Protein AF-A0A9E5FG62-F1 (afdb_monomer_lite)

Radius of gyration: 30.49 Å; chains: 1; bounding box: 61×49×126 Å

Foldseek 3Di:
DDDDDDDDDPDDPVVVVVVVVVVVVVVVVVVVVVVVVVVVVVVVVVVVVVVVVQDCDQVRTVVVVVCLVLCCQAPNDDQDPLSLQFQCHLAHLLCQALNFDWDDDQFQTDGDDSPDGFDAPAADPVCLLFLGQHWADQEPWTWGDHAQADDTDTPPDPTGHGRRTRHHHNDDDCDSSHQQAFDADPVRAGLGARSADQQSAAAPVGHGGRFQQRHPQLQAPRRNPCSSVRNGQADGCNRPPVPPDRADRQENACPDPPYPDRRWYWGGGSADWDAHPVRDTDDDTDIDHHYDCVVVDDPVVPDDPD

Structure (mmCIF, N/CA/C/O backbone):
data_AF-A0A9E5FG62-F1
#
_entry.id   AF-A0A9E5FG62-F1
#
loop_
_atom_site.group_PDB
_atom_site.id
_atom_site.type_symbol
_atom_site.label_atom_id
_atom_site.label_alt_id
_atom_site.label_comp_id
_atom_site.label_asym_id
_atom_site.label_entity_id
_atom_site.label_seq_id
_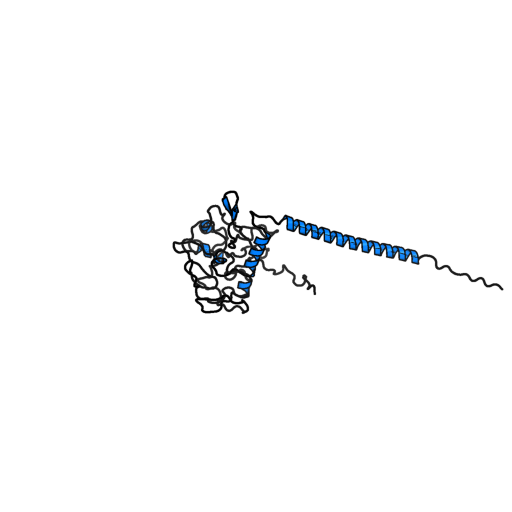atom_site.pdbx_PDB_ins_code
_atom_site.Cartn_x
_atom_site.Cartn_y
_atom_site.Cartn_z
_atom_site.occupancy
_atom_site.B_iso_or_equiv
_atom_site.auth_seq_id
_atom_site.auth_comp_id
_atom_site.auth_asym_id
_atom_site.auth_atom_id
_atom_site.pdbx_PDB_model_num
ATOM 1 N N . MET A 1 1 ? -39.396 -28.995 99.986 1.00 40.91 1 MET A N 1
ATOM 2 C CA . MET A 1 1 ? -38.265 -28.225 99.424 1.00 40.91 1 MET A CA 1
ATOM 3 C C . MET A 1 1 ? -38.380 -28.285 97.901 1.00 40.91 1 MET A C 1
ATOM 5 O O . MET A 1 1 ? -38.160 -29.346 97.336 1.00 40.91 1 MET A O 1
ATOM 9 N N . ARG A 1 2 ? -38.881 -27.227 97.243 1.00 44.25 2 ARG A N 1
ATOM 10 C CA . ARG A 1 2 ? -39.179 -27.216 95.795 1.00 44.25 2 ARG A CA 1
ATOM 11 C C . ARG A 1 2 ? -38.211 -26.242 95.126 1.00 44.25 2 ARG A C 1
ATOM 13 O O . ARG A 1 2 ? -38.298 -25.042 95.352 1.00 44.25 2 ARG A O 1
ATOM 20 N N . VAL A 1 3 ? -37.244 -26.778 94.387 1.00 51.88 3 VAL A N 1
ATOM 21 C CA . VAL A 1 3 ? -36.190 -25.998 93.727 1.00 51.88 3 VAL A CA 1
ATOM 22 C C . VAL A 1 3 ? -36.767 -25.368 92.458 1.00 51.88 3 VAL A C 1
ATOM 24 O O . VAL A 1 3 ? -37.091 -26.071 91.503 1.00 51.88 3 VAL A O 1
ATOM 27 N N . LEU A 1 4 ? -36.916 -24.043 92.459 1.00 45.34 4 LEU A N 1
ATOM 28 C CA . LEU A 1 4 ? -37.215 -23.240 91.273 1.00 45.34 4 LEU A CA 1
ATOM 29 C C . LEU A 1 4 ? -35.931 -23.091 90.445 1.00 45.34 4 LEU A C 1
ATOM 31 O O . LEU A 1 4 ? -34.979 -22.447 90.880 1.00 45.34 4 LEU A O 1
ATOM 35 N N . ARG A 1 5 ? -35.892 -23.700 89.254 1.00 56.12 5 ARG A N 1
ATOM 36 C CA . ARG A 1 5 ? -34.849 -23.431 88.253 1.00 56.12 5 ARG A CA 1
ATOM 37 C C . ARG A 1 5 ? -35.233 -22.186 87.458 1.00 56.12 5 ARG A C 1
ATOM 39 O O . ARG A 1 5 ? -36.243 -22.188 86.763 1.00 56.12 5 ARG A O 1
ATOM 46 N N . ILE A 1 6 ? -34.399 -21.156 87.536 1.00 58.19 6 ILE A N 1
ATOM 47 C CA . ILE A 1 6 ? -34.454 -19.981 86.663 1.00 58.19 6 ILE A CA 1
ATOM 48 C C . ILE A 1 6 ? -33.789 -20.373 85.335 1.00 58.19 6 ILE A C 1
ATOM 50 O O . ILE A 1 6 ? -32.594 -20.660 85.306 1.00 58.19 6 ILE A O 1
ATOM 54 N N . GLN A 1 7 ? -34.555 -20.428 84.243 1.00 60.31 7 GLN A N 1
ATOM 55 C CA . GLN A 1 7 ? -34.004 -20.522 82.888 1.00 60.31 7 GLN A CA 1
ATOM 56 C C . GLN A 1 7 ? -33.732 -19.106 82.368 1.00 60.31 7 GLN A C 1
ATOM 58 O O . GLN A 1 7 ? -34.647 -18.301 82.222 1.00 60.31 7 GLN A O 1
ATOM 63 N N . CYS A 1 8 ? -32.460 -18.805 82.108 1.00 56.38 8 CYS A N 1
ATOM 64 C CA . CYS A 1 8 ? -32.022 -17.575 81.455 1.00 56.38 8 CYS A CA 1
ATOM 65 C C . CYS A 1 8 ? -32.397 -17.646 79.965 1.00 56.38 8 CYS A C 1
ATOM 67 O O . CYS A 1 8 ? -31.903 -18.521 79.251 1.00 56.38 8 CYS A O 1
ATOM 69 N N . GLN A 1 9 ? -33.287 -16.769 79.492 1.00 57.88 9 GLN A N 1
ATOM 70 C CA . GLN A 1 9 ? -33.543 -16.628 78.060 1.00 57.88 9 GLN A CA 1
ATOM 71 C C . GLN A 1 9 ? -32.355 -15.928 77.386 1.00 57.88 9 GLN A C 1
ATOM 73 O O . GLN A 1 9 ? -32.056 -14.770 77.667 1.00 57.88 9 GLN A O 1
ATOM 78 N N . ALA A 1 10 ? -31.679 -16.629 76.475 1.00 60.44 10 ALA A N 1
ATOM 79 C CA . ALA A 1 10 ? -30.728 -16.025 75.548 1.00 60.44 10 ALA A CA 1
ATOM 80 C C . ALA A 1 10 ? -31.504 -15.405 74.367 1.00 60.44 10 ALA A C 1
ATOM 82 O O . ALA A 1 10 ? -31.736 -16.056 73.349 1.00 60.44 10 ALA A O 1
ATOM 83 N N . THR A 1 11 ? -31.951 -14.161 74.537 1.00 59.88 11 THR A N 1
ATOM 84 C CA . THR A 1 11 ? -32.884 -13.461 73.636 1.00 59.88 11 THR A CA 1
ATOM 85 C C . THR A 1 11 ? -32.168 -12.696 72.492 1.00 59.88 11 THR A C 1
ATOM 87 O O . THR A 1 11 ? -31.263 -11.891 72.704 1.00 59.88 11 THR A O 1
ATOM 90 N N . GLU A 1 12 ? -32.598 -12.994 71.256 1.00 57.91 12 GLU A N 1
ATOM 91 C CA . GLU A 1 12 ? -32.808 -12.122 70.069 1.00 57.91 12 GLU A CA 1
ATOM 92 C C . GLU A 1 12 ? -31.694 -11.474 69.218 1.00 57.91 12 GLU A C 1
ATOM 94 O O . GLU A 1 12 ? -32.013 -10.947 68.154 1.00 57.91 12 GLU A O 1
ATOM 99 N N . ARG A 1 13 ? -30.391 -11.558 69.512 1.00 60.91 13 ARG A N 1
ATOM 100 C CA . ARG A 1 13 ? -29.394 -10.903 68.610 1.00 60.91 13 ARG A CA 1
ATOM 101 C C . ARG A 1 13 ? -29.052 -11.670 67.325 1.00 60.91 13 ARG A C 1
ATOM 103 O O . ARG A 1 13 ? -28.564 -11.080 66.364 1.00 60.91 13 ARG A O 1
ATOM 110 N N . ARG A 1 14 ? 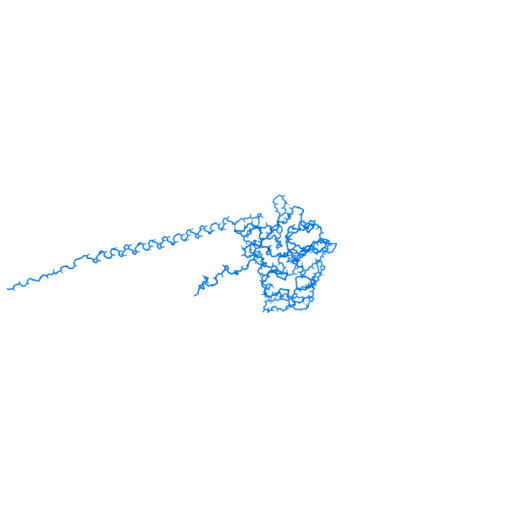-29.315 -12.981 67.278 1.00 62.69 14 ARG A N 1
ATOM 111 C CA . ARG A 1 14 ? -28.973 -13.832 66.119 1.00 62.69 14 ARG A CA 1
ATOM 112 C C . ARG A 1 14 ? -29.898 -13.621 64.914 1.00 62.69 14 ARG A C 1
ATOM 114 O O . ARG A 1 14 ? -29.440 -13.771 63.788 1.00 62.69 14 ARG A O 1
ATOM 121 N N . GLY A 1 15 ? -31.154 -13.221 65.139 1.00 77.75 15 GLY A N 1
ATOM 122 C CA . GLY A 1 15 ? -32.095 -12.901 64.058 1.00 77.75 15 GLY A CA 1
ATOM 123 C C . GLY A 1 15 ? -31.700 -11.634 63.295 1.00 77.75 15 GLY A C 1
ATOM 124 O O . GLY A 1 15 ? -31.744 -11.616 62.070 1.00 77.75 15 GLY A O 1
ATOM 125 N N . VAL A 1 16 ? -31.218 -10.612 64.013 1.00 83.88 16 VAL A N 1
ATOM 126 C CA . VAL A 1 16 ? -30.777 -9.339 63.416 1.00 83.88 16 VAL A CA 1
ATOM 127 C C . VAL A 1 16 ? -29.542 -9.531 62.533 1.00 83.88 16 VAL A C 1
ATOM 129 O O . VAL A 1 16 ? -29.503 -9.008 61.424 1.00 83.88 16 VAL A O 1
ATOM 132 N N . ILE A 1 17 ? -28.560 -10.327 62.974 1.00 84.75 17 ILE A N 1
ATOM 133 C CA . ILE A 1 17 ? -27.359 -10.627 62.171 1.00 84.75 17 ILE A CA 1
ATOM 134 C C . ILE A 1 17 ? -27.744 -11.332 60.866 1.00 84.75 17 ILE A C 1
ATOM 136 O O . ILE A 1 17 ? -27.231 -10.987 59.806 1.00 84.75 17 ILE A O 1
ATOM 140 N N . LEU A 1 18 ? -28.676 -12.286 60.926 1.00 85.81 18 LEU A N 1
ATOM 141 C CA . LEU A 1 18 ? -29.115 -13.036 59.751 1.00 85.81 18 LEU A CA 1
ATOM 142 C C . LEU A 1 18 ? -29.855 -12.135 58.748 1.00 85.81 18 LEU A C 1
ATOM 144 O O . LEU A 1 18 ? -29.642 -12.260 57.547 1.00 85.81 18 LEU A O 1
ATOM 148 N N . LEU A 1 19 ? -30.642 -11.172 59.238 1.00 88.62 19 LEU A N 1
ATOM 149 C CA . LEU A 1 19 ? -31.336 -10.180 58.411 1.00 88.62 19 LEU A CA 1
ATOM 150 C C . LEU A 1 19 ? -30.348 -9.217 57.728 1.00 88.62 19 LEU A C 1
ATOM 152 O O . LEU A 1 19 ? -30.472 -8.961 56.534 1.00 88.62 19 LEU A O 1
ATOM 156 N N . VAL A 1 20 ? -29.320 -8.750 58.447 1.00 91.31 20 VAL A N 1
ATOM 157 C CA . VAL A 1 20 ? -28.258 -7.894 57.882 1.00 91.31 20 VAL A CA 1
ATOM 158 C C . VAL A 1 20 ? -27.443 -8.642 56.828 1.00 91.31 20 VAL A C 1
ATOM 160 O O . VAL A 1 20 ? -27.201 -8.107 55.749 1.00 91.31 20 VAL A O 1
ATOM 163 N N . VAL A 1 21 ? -27.055 -9.892 57.096 1.00 93.50 21 VAL A N 1
ATOM 164 C CA . VAL A 1 21 ? -26.304 -10.714 56.134 1.00 93.50 21 VAL A CA 1
ATOM 165 C C . VAL A 1 21 ? -27.136 -10.988 54.884 1.00 93.50 21 VAL A C 1
ATOM 167 O O . VAL A 1 21 ? -26.617 -10.879 53.777 1.00 93.50 21 VAL A O 1
ATOM 170 N N . LEU A 1 22 ? -28.430 -11.280 55.034 1.00 95.06 22 LEU A N 1
ATOM 171 C CA . LEU A 1 22 ? -29.324 -11.508 53.899 1.00 95.06 22 LEU A CA 1
ATOM 172 C C . LEU A 1 22 ? -29.563 -10.219 53.095 1.00 95.06 22 LEU A C 1
ATOM 174 O O . LEU A 1 22 ? -29.582 -10.261 51.866 1.00 95.06 22 LEU A O 1
ATOM 178 N N . ALA A 1 23 ? -29.648 -9.063 53.757 1.00 95.69 23 ALA A N 1
ATOM 179 C CA . ALA A 1 23 ? -29.689 -7.760 53.093 1.00 95.69 23 ALA A CA 1
ATOM 180 C C . ALA A 1 23 ? -28.387 -7.459 52.324 1.00 95.69 23 ALA A C 1
ATOM 182 O O . ALA A 1 23 ? -28.437 -6.995 51.190 1.00 95.69 23 ALA A O 1
ATOM 183 N N . MET A 1 24 ? -27.217 -7.778 52.889 1.00 94.38 24 MET A N 1
ATOM 184 C CA . MET A 1 24 ? -25.936 -7.594 52.193 1.00 94.38 24 MET A CA 1
ATOM 185 C C . MET A 1 24 ? -25.759 -8.569 51.019 1.00 94.38 24 MET A C 1
ATOM 187 O O . MET A 1 24 ? -25.301 -8.154 49.958 1.00 94.38 24 MET A O 1
ATOM 191 N N . LEU A 1 25 ? -26.158 -9.838 51.167 1.00 96.06 25 LEU A N 1
ATOM 192 C CA . LEU A 1 25 ? -26.121 -10.833 50.085 1.00 96.06 25 LEU A CA 1
ATOM 193 C C . LEU A 1 25 ? -27.062 -10.461 48.936 1.00 96.06 25 LEU A C 1
ATOM 195 O O . LEU A 1 25 ? -26.675 -10.545 47.771 1.00 96.06 25 LEU A O 1
ATOM 199 N N . THR A 1 26 ? -28.282 -10.019 49.249 1.00 96.88 26 THR A N 1
ATOM 200 C CA . THR A 1 26 ? -29.242 -9.572 48.228 1.00 96.88 26 THR A CA 1
ATOM 201 C C . THR A 1 26 ? -28.758 -8.309 47.520 1.00 96.88 26 THR A C 1
ATOM 203 O O . THR A 1 26 ? -28.793 -8.274 46.293 1.00 96.88 26 THR A O 1
ATOM 206 N N . LEU A 1 27 ? -28.210 -7.326 48.245 1.00 96.31 27 LEU A N 1
ATOM 207 C CA . LEU A 1 27 ? -27.606 -6.134 47.642 1.00 96.31 27 LEU A CA 1
ATOM 208 C C . LEU A 1 27 ? -26.454 -6.502 46.694 1.00 96.31 27 LEU A C 1
ATOM 210 O O . LEU A 1 27 ? -26.422 -6.031 45.559 1.00 96.31 27 LEU A O 1
ATOM 214 N N . LEU A 1 28 ? -25.540 -7.377 47.128 1.00 96.44 28 LEU A N 1
ATOM 215 C CA . LEU A 1 28 ? -24.419 -7.828 46.300 1.00 96.44 28 LEU A CA 1
ATOM 216 C C . LEU A 1 28 ? -24.910 -8.533 45.026 1.00 96.44 28 LEU A C 1
ATOM 218 O O . LEU A 1 28 ? -24.384 -8.296 43.941 1.00 96.44 28 LEU A O 1
ATOM 222 N N . THR A 1 29 ? -25.952 -9.360 45.151 1.00 96.81 29 THR A N 1
ATOM 223 C CA . THR A 1 29 ? -26.544 -10.085 44.018 1.00 96.81 29 THR A CA 1
ATOM 224 C C . THR A 1 29 ? -27.188 -9.122 43.021 1.00 96.81 29 THR A C 1
ATOM 226 O O . THR A 1 29 ? -26.960 -9.246 41.821 1.00 96.81 29 THR A O 1
ATOM 229 N N . VAL A 1 30 ? -27.942 -8.128 43.502 1.00 97.44 30 VAL A N 1
ATOM 230 C CA . VAL A 1 30 ? -28.557 -7.102 42.645 1.00 97.44 30 VAL A CA 1
ATOM 231 C C . VAL A 1 30 ? -27.484 -6.306 41.906 1.00 97.44 30 VAL A C 1
ATOM 233 O O . VAL A 1 30 ? -27.594 -6.138 40.695 1.00 97.44 30 VAL A O 1
ATOM 236 N N . ILE A 1 31 ? -26.417 -5.891 42.597 1.00 96.88 31 ILE A N 1
ATOM 237 C CA . ILE A 1 31 ? -25.290 -5.182 41.976 1.00 96.88 31 ILE A CA 1
ATOM 238 C C . ILE A 1 31 ? -24.643 -6.050 40.883 1.00 96.88 31 ILE A C 1
ATOM 240 O O . ILE A 1 31 ? -24.438 -5.576 39.765 1.00 96.88 31 ILE A O 1
ATOM 244 N N . GLY A 1 32 ? -24.390 -7.332 41.162 1.00 96.69 32 GLY A N 1
ATOM 245 C CA . GLY A 1 32 ? -23.841 -8.270 40.178 1.00 96.69 32 GLY A CA 1
ATOM 246 C C . GLY A 1 32 ? -24.710 -8.388 38.922 1.00 96.69 32 GLY A C 1
ATOM 247 O O . GLY A 1 32 ? -24.206 -8.244 37.810 1.00 96.69 32 GLY A O 1
ATOM 248 N N . VAL A 1 33 ? -26.025 -8.557 39.089 1.00 96.50 33 VAL A N 1
ATOM 249 C CA . VAL A 1 33 ? -26.968 -8.635 37.959 1.00 96.50 33 VAL A CA 1
ATOM 250 C C . VAL A 1 33 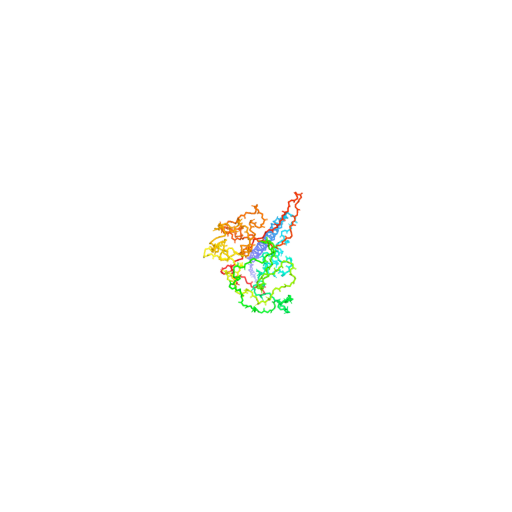? -27.017 -7.317 37.180 1.00 96.50 33 VAL A C 1
ATOM 252 O O . VAL A 1 33 ? -27.051 -7.341 35.951 1.00 96.50 33 VAL A O 1
ATOM 255 N N . THR A 1 34 ? -26.957 -6.162 37.852 1.00 96.12 34 THR A N 1
ATOM 256 C CA . THR A 1 34 ? -26.924 -4.866 37.152 1.00 96.12 34 THR A CA 1
ATOM 257 C C . THR A 1 34 ? -25.656 -4.667 36.327 1.00 96.12 34 THR A C 1
ATOM 259 O O . THR A 1 34 ? -25.749 -4.137 35.223 1.00 96.12 34 THR A O 1
ATOM 262 N N . PHE A 1 35 ? -24.492 -5.126 36.804 1.00 96.19 35 PHE A N 1
ATOM 263 C CA . PHE A 1 35 ? -23.256 -5.067 36.019 1.00 96.19 35 PHE A CA 1
ATOM 264 C C . PHE A 1 35 ? -23.332 -5.939 34.765 1.00 96.19 35 PHE A C 1
ATOM 266 O O . PHE A 1 35 ? -22.922 -5.482 33.702 1.00 96.19 35 PHE A O 1
ATOM 273 N N . VAL A 1 36 ? -23.897 -7.147 34.868 1.00 96.62 36 VAL A N 1
ATOM 274 C CA . VAL A 1 36 ? -24.094 -8.036 33.709 1.00 96.62 36 VAL A CA 1
ATOM 275 C C . VAL A 1 36 ? -25.033 -7.394 32.688 1.00 96.62 36 VAL A C 1
ATOM 277 O O . VAL A 1 36 ? -24.670 -7.256 31.526 1.00 96.62 36 VAL A O 1
ATOM 280 N N . LEU A 1 37 ? -26.194 -6.895 33.124 1.00 95.12 37 LEU A N 1
ATOM 281 C CA . LEU A 1 37 ? -27.144 -6.232 32.224 1.00 95.12 37 LEU A CA 1
ATOM 282 C C . LEU A 1 37 ? -26.564 -4.966 31.580 1.00 95.12 37 LEU A C 1
ATOM 284 O O . LEU A 1 37 ? -26.877 -4.652 30.432 1.00 95.12 37 LEU A O 1
ATOM 288 N N . TYR A 1 38 ? -25.739 -4.211 32.307 1.00 97.19 38 TYR A N 1
ATOM 289 C CA . TYR A 1 38 ? -25.054 -3.051 31.746 1.00 97.19 38 TYR A CA 1
ATOM 290 C C . TYR A 1 38 ? -24.014 -3.464 30.697 1.00 97.19 38 TYR A C 1
ATOM 292 O O . TYR A 1 38 ? -23.968 -2.859 29.627 1.00 97.19 38 TYR A O 1
ATOM 300 N N . ALA A 1 39 ? -23.224 -4.506 30.974 1.00 94.06 39 ALA A N 1
ATOM 301 C CA . ALA A 1 39 ? -22.247 -5.045 30.033 1.00 94.06 39 ALA A CA 1
ATOM 302 C C . ALA A 1 39 ? -22.916 -5.543 28.740 1.00 94.06 39 ALA A C 1
ATOM 304 O O . ALA A 1 39 ? -22.476 -5.160 27.658 1.00 94.06 39 ALA A O 1
ATOM 305 N N . ASP A 1 40 ? -24.028 -6.280 28.840 1.00 95.62 40 ASP A N 1
ATOM 306 C CA . ASP A 1 40 ? -24.786 -6.770 27.678 1.00 95.62 40 ASP A CA 1
ATOM 307 C C . ASP A 1 40 ? -25.354 -5.617 26.831 1.00 95.62 40 ASP A C 1
ATOM 309 O O . ASP A 1 40 ? -25.294 -5.632 25.598 1.00 95.62 40 ASP A O 1
ATOM 313 N N . ASN A 1 41 ? -25.880 -4.569 27.478 1.00 93.81 41 ASN A N 1
ATOM 314 C CA . ASN A 1 41 ? -26.368 -3.380 26.774 1.00 93.81 41 ASN A CA 1
ATOM 315 C C . ASN A 1 41 ? -25.232 -2.619 26.076 1.00 93.81 41 ASN A C 1
ATOM 317 O O . ASN A 1 41 ? -25.406 -2.156 24.944 1.00 93.81 41 ASN A O 1
ATOM 321 N N . ALA A 1 42 ? -24.074 -2.494 26.729 1.00 92.94 42 ALA A N 1
ATOM 322 C CA . ALA A 1 42 ? -22.895 -1.864 26.146 1.00 92.94 42 ALA A CA 1
ATOM 323 C C . ALA A 1 42 ? -22.369 -2.665 24.941 1.00 92.94 42 ALA A C 1
ATOM 325 O O . ALA A 1 42 ? -22.099 -2.073 23.897 1.00 92.94 42 ALA A O 1
ATOM 326 N N . GLU A 1 43 ? -22.305 -3.998 25.041 1.00 93.75 43 GLU A N 1
ATOM 327 C CA . GLU A 1 43 ? -21.906 -4.887 23.942 1.00 93.75 43 GLU A CA 1
ATOM 328 C C . GLU A 1 43 ? -22.878 -4.787 22.759 1.00 93.75 43 GLU A C 1
ATOM 330 O O . GLU A 1 43 ? -22.457 -4.573 21.621 1.00 93.75 43 GLU A O 1
ATOM 335 N N . SER A 1 44 ? -24.189 -4.866 23.015 1.00 90.81 44 SER A N 1
ATOM 336 C CA . SER A 1 44 ? -25.199 -4.761 21.958 1.00 90.81 44 SER A CA 1
ATOM 337 C C . SER A 1 44 ? -25.163 -3.397 21.268 1.00 90.81 44 SER A C 1
ATOM 339 O O . SER A 1 44 ? -25.306 -3.325 20.048 1.00 90.81 44 SER A O 1
ATOM 341 N N . THR A 1 45 ? -24.950 -2.317 22.023 1.00 87.06 45 THR A N 1
ATOM 342 C CA . THR A 1 45 ? -24.833 -0.965 21.457 1.00 87.06 45 THR A CA 1
ATOM 343 C C . THR A 1 45 ? -23.564 -0.828 20.623 1.00 87.06 45 THR A C 1
ATOM 345 O O . THR A 1 45 ? -23.626 -0.307 19.511 1.00 87.06 45 THR A O 1
ATOM 348 N N . ALA A 1 46 ? -22.431 -1.350 21.106 1.00 80.38 46 ALA A N 1
ATOM 349 C CA . ALA A 1 46 ? -21.183 -1.371 20.348 1.00 80.38 46 ALA A CA 1
ATOM 350 C C . ALA A 1 46 ? -21.341 -2.166 19.043 1.00 80.38 46 ALA A C 1
ATOM 352 O O . ALA A 1 46 ? -20.945 -1.687 17.982 1.00 80.38 46 ALA A O 1
ATOM 353 N N . ARG A 1 47 ? -21.995 -3.334 19.090 1.00 82.50 47 ARG A N 1
ATOM 354 C CA . ARG A 1 47 ? -22.281 -4.150 17.904 1.00 82.50 47 ARG A CA 1
ATOM 355 C C . ARG A 1 47 ? -23.169 -3.419 16.899 1.00 82.50 47 ARG A C 1
ATOM 357 O O . ARG A 1 47 ? -22.823 -3.382 15.724 1.00 82.50 47 ARG A O 1
ATOM 364 N N . ILE A 1 48 ? -24.266 -2.803 17.345 1.00 82.25 48 ILE A N 1
ATOM 365 C CA . ILE A 1 48 ? -25.167 -2.040 16.464 1.00 82.25 48 ILE A CA 1
ATOM 366 C C . ILE A 1 48 ? -24.445 -0.827 15.869 1.00 82.25 48 ILE A C 1
ATOM 368 O O . ILE A 1 48 ? -24.600 -0.565 14.680 1.00 82.25 48 ILE A O 1
ATOM 372 N N . SER A 1 49 ? -23.623 -0.124 16.655 1.00 79.00 49 SER A N 1
ATOM 373 C CA . SER A 1 49 ? -22.798 0.981 16.154 1.00 79.00 49 SER A CA 1
ATOM 374 C C . SER A 1 49 ? -21.863 0.492 15.048 1.00 79.00 49 SER A C 1
ATOM 376 O O . SER A 1 49 ? -21.915 1.012 13.934 1.00 79.00 49 SER A O 1
ATOM 378 N N . MET A 1 50 ? -21.108 -0.585 15.303 1.00 72.62 50 MET A N 1
ATOM 379 C CA . MET A 1 50 ? -20.223 -1.203 14.309 1.00 72.62 50 MET A CA 1
ATOM 380 C C . MET A 1 50 ? -20.973 -1.666 13.052 1.00 72.62 50 MET A C 1
ATOM 382 O O . MET A 1 50 ? -20.459 -1.541 11.944 1.00 72.62 50 MET A O 1
ATOM 386 N N . GLU A 1 51 ? -22.184 -2.212 13.186 1.00 72.00 51 GLU A N 1
ATOM 387 C CA . GLU A 1 51 ? -22.994 -2.644 12.042 1.00 72.00 51 GLU A CA 1
ATOM 388 C C . GLU A 1 51 ? -23.600 -1.475 11.266 1.00 72.00 51 GLU A C 1
ATOM 390 O O . GLU A 1 51 ? -23.670 -1.538 10.041 1.00 72.00 51 GLU A O 1
ATOM 395 N N . SER A 1 52 ? -23.988 -0.396 11.944 1.00 68.38 52 SER A N 1
ATOM 396 C CA . SER A 1 52 ? -24.515 0.814 11.305 1.00 68.38 52 SER A CA 1
ATOM 397 C C . SER A 1 52 ? -23.451 1.589 10.526 1.00 68.38 52 SER A C 1
ATOM 399 O O . SER A 1 52 ? -23.763 2.240 9.530 1.00 68.38 52 SER A O 1
ATOM 401 N N . GLU A 1 53 ? -22.184 1.456 10.922 1.00 65.81 53 GLU A N 1
ATOM 402 C CA . GLU A 1 53 ? -21.039 2.004 10.197 1.00 65.81 53 GLU A CA 1
ATOM 403 C C . GLU A 1 53 ? -20.675 1.188 8.943 1.00 65.81 53 GLU A C 1
ATOM 405 O O . GLU A 1 53 ? -19.902 1.666 8.105 1.00 65.81 53 G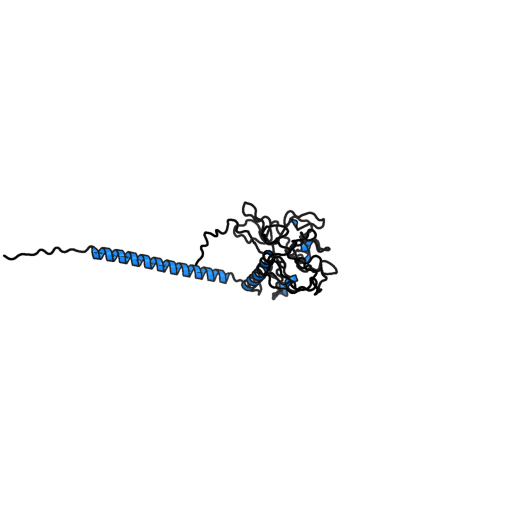LU A O 1
ATOM 410 N N . LYS A 1 54 ? -21.267 -0.005 8.739 1.00 61.19 54 LYS A N 1
ATOM 411 C CA . LYS A 1 54 ? -21.109 -0.791 7.502 1.00 61.19 54 LYS A CA 1
ATOM 412 C C . LYS A 1 54 ? -21.866 -0.123 6.356 1.00 61.19 54 LYS A C 1
ATOM 414 O O . LYS A 1 54 ? -22.925 -0.564 5.915 1.00 61.19 54 LYS A O 1
ATOM 419 N N . SER A 1 55 ? -21.294 0.953 5.837 1.00 59.12 55 SER A N 1
ATOM 420 C CA . SER A 1 55 ? -21.798 1.599 4.636 1.00 59.12 55 SER A CA 1
ATOM 421 C C . SER A 1 55 ? -21.531 0.718 3.411 1.00 59.12 55 SER A C 1
ATOM 423 O O . SER A 1 55 ? -20.464 0.114 3.260 1.00 59.12 55 SER A O 1
ATOM 425 N N . VAL A 1 56 ? -22.512 0.637 2.512 1.00 59.78 56 VAL A N 1
ATOM 426 C CA . VAL A 1 56 ? -22.288 0.139 1.153 1.00 59.78 56 VAL A CA 1
ATOM 427 C C . VAL A 1 56 ? -21.760 1.317 0.348 1.00 59.78 56 VAL A C 1
ATOM 429 O O . VAL A 1 56 ? -22.526 2.155 -0.134 1.00 59.78 56 VAL A O 1
ATOM 432 N N . LEU A 1 57 ? -20.437 1.418 0.230 1.00 62.31 57 LEU A N 1
ATOM 433 C CA . LEU A 1 57 ? -19.817 2.471 -0.557 1.00 62.31 57 LEU A CA 1
ATOM 434 C C . LEU A 1 57 ? -19.965 2.117 -2.037 1.00 62.31 57 LEU A C 1
ATOM 436 O O . LEU A 1 57 ? -19.239 1.274 -2.562 1.00 62.31 57 LEU A O 1
ATOM 440 N N . ALA A 1 58 ? -20.935 2.750 -2.700 1.00 64.88 58 ALA A N 1
ATOM 441 C CA . ALA A 1 58 ? -21.160 2.618 -4.136 1.00 64.88 58 ALA A CA 1
ATOM 442 C C . ALA A 1 58 ? -21.150 1.137 -4.586 1.00 64.88 58 ALA A C 1
ATOM 444 O O . ALA A 1 58 ? -20.305 0.689 -5.343 1.00 64.88 58 ALA A O 1
ATOM 445 N N . GLY A 1 59 ? -22.042 0.315 -4.035 1.00 71.06 59 GLY A N 1
ATOM 446 C CA . GLY A 1 59 ? -22.173 -1.093 -4.427 1.00 71.06 59 GLY A CA 1
ATOM 447 C C . GLY A 1 59 ? -21.002 -2.017 -4.059 1.00 71.06 59 GLY A C 1
ATOM 448 O O . GLY A 1 59 ? -21.060 -3.196 -4.408 1.00 71.06 59 GLY A O 1
ATOM 449 N N . TYR A 1 60 ? -19.950 -1.544 -3.383 1.00 79.69 60 TYR A N 1
ATOM 450 C CA . TYR A 1 60 ? -19.011 -2.401 -2.653 1.00 79.69 60 TYR A CA 1
ATOM 451 C C . TYR A 1 60 ? -19.446 -2.509 -1.198 1.00 79.69 60 TYR A C 1
ATOM 453 O O . TYR A 1 60 ? -19.871 -1.519 -0.597 1.00 79.69 60 TYR A O 1
ATOM 461 N N . ARG A 1 61 ? -19.320 -3.703 -0.622 1.00 80.88 61 ARG A N 1
ATOM 462 C CA . ARG A 1 61 ? -19.479 -3.861 0.817 1.00 80.88 61 ARG A CA 1
ATOM 463 C C . ARG A 1 61 ? -18.143 -3.586 1.502 1.00 80.88 61 ARG A C 1
ATOM 465 O O . ARG A 1 61 ? -17.100 -4.060 1.056 1.00 80.88 61 ARG A O 1
ATOM 472 N N . THR A 1 62 ? -18.171 -2.781 2.558 1.00 81.00 62 THR A N 1
ATOM 473 C CA . THR A 1 62 ? -16.950 -2.337 3.248 1.00 81.00 62 THR A CA 1
ATOM 474 C C . THR A 1 62 ? -16.208 -3.494 3.926 1.00 81.00 62 THR A C 1
ATOM 476 O O . THR A 1 62 ? -14.982 -3.496 3.950 1.00 81.00 62 THR A O 1
ATOM 479 N N . ASP A 1 63 ? -16.929 -4.510 4.404 1.00 84.69 63 ASP A N 1
ATOM 480 C CA . ASP A 1 63 ? -16.354 -5.734 4.976 1.00 84.69 63 ASP A CA 1
ATOM 481 C C . ASP A 1 63 ? -15.564 -6.548 3.941 1.00 84.69 63 ASP A C 1
ATOM 483 O O . ASP A 1 63 ? -14.444 -6.970 4.220 1.00 84.69 63 ASP A O 1
ATOM 487 N N . GLU A 1 64 ? -16.093 -6.700 2.726 1.00 87.88 64 GLU A N 1
ATOM 488 C CA . GLU A 1 64 ? -15.381 -7.355 1.620 1.00 87.88 64 GLU A CA 1
ATOM 489 C C . GLU A 1 64 ? -14.119 -6.581 1.219 1.00 87.88 64 GLU A C 1
ATOM 491 O O . GLU A 1 64 ? -13.065 -7.179 1.011 1.00 87.88 64 GLU A O 1
ATOM 496 N N . LEU A 1 65 ? -14.201 -5.247 1.142 1.00 89.19 65 LEU A N 1
ATOM 497 C CA . LEU A 1 65 ? -13.045 -4.402 0.827 1.00 89.19 65 LEU A CA 1
ATOM 498 C C . LEU A 1 65 ? -11.970 -4.476 1.913 1.00 89.19 65 LEU A C 1
ATOM 500 O O . LEU A 1 65 ? -10.786 -4.541 1.593 1.00 89.19 65 LEU A O 1
ATOM 504 N N . MET A 1 66 ? -12.375 -4.485 3.182 1.00 88.25 66 MET A N 1
ATOM 505 C CA . MET A 1 66 ? -11.466 -4.620 4.314 1.00 88.25 66 MET A CA 1
ATOM 506 C C . MET A 1 66 ? -10.791 -5.996 4.326 1.00 88.25 66 MET A C 1
ATOM 508 O O . MET A 1 66 ? -9.573 -6.068 4.471 1.00 88.25 66 MET A O 1
ATOM 512 N N . ALA A 1 67 ? -11.545 -7.079 4.121 1.00 90.62 67 ALA A N 1
ATOM 513 C CA . ALA A 1 67 ? -10.985 -8.428 4.039 1.00 90.62 67 ALA A CA 1
ATOM 514 C C . ALA A 1 67 ? -10.007 -8.567 2.861 1.00 90.62 67 ALA A C 1
ATOM 516 O O . ALA A 1 67 ? -8.922 -9.121 3.022 1.00 90.62 67 ALA A O 1
ATOM 517 N N . TYR A 1 68 ? -10.351 -8.002 1.700 1.00 91.12 68 TYR A N 1
ATOM 518 C CA . TYR A 1 68 ? -9.469 -7.958 0.532 1.00 91.12 68 TYR A CA 1
ATOM 519 C C . TYR A 1 68 ? -8.175 -7.182 0.823 1.00 91.12 68 TYR A C 1
ATOM 521 O O . TYR A 1 68 ? -7.081 -7.645 0.503 1.00 91.12 68 TYR A O 1
ATOM 529 N N . ALA A 1 69 ? -8.296 -6.023 1.474 1.00 92.62 69 ALA A N 1
ATOM 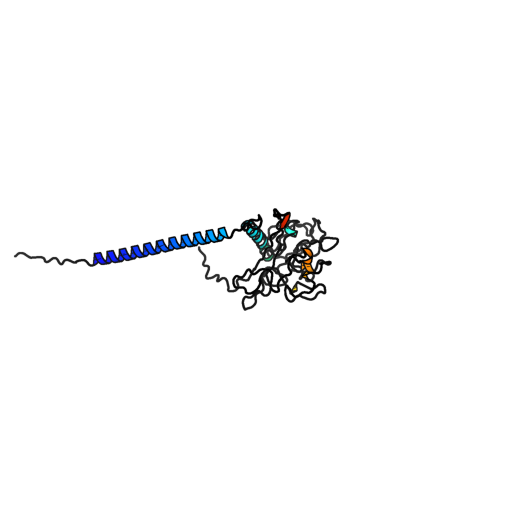530 C CA . ALA A 1 69 ? -7.172 -5.184 1.866 1.00 92.62 69 ALA A CA 1
ATOM 531 C C . ALA A 1 69 ? -6.231 -5.881 2.858 1.00 92.62 69 ALA A C 1
ATOM 533 O O . ALA A 1 69 ? -5.023 -5.915 2.629 1.00 92.62 69 ALA A O 1
ATOM 534 N N . PHE A 1 70 ? -6.771 -6.474 3.927 1.00 92.25 70 PHE A N 1
ATOM 535 C CA . PHE A 1 70 ? -5.971 -7.201 4.915 1.00 92.25 70 PHE A CA 1
ATOM 536 C C . PHE A 1 70 ? -5.361 -8.483 4.356 1.00 92.25 70 PHE A C 1
ATOM 538 O O . PHE A 1 70 ? -4.227 -8.803 4.700 1.00 92.25 70 PHE A O 1
ATOM 545 N N . GLY A 1 71 ? -6.071 -9.186 3.470 1.00 91.50 71 GLY A N 1
ATOM 546 C CA . GLY A 1 71 ? -5.536 -10.360 2.785 1.00 91.50 71 GLY A CA 1
ATOM 547 C C . GLY A 1 71 ? -4.243 -10.034 2.040 1.00 91.50 71 GLY A C 1
ATOM 548 O O . GLY A 1 71 ? -3.235 -10.696 2.264 1.00 91.50 71 GLY A O 1
ATOM 549 N N . GLN A 1 72 ? -4.240 -8.962 1.239 1.00 90.75 72 GLN A N 1
ATOM 550 C CA . GLN A 1 72 ? -3.036 -8.524 0.520 1.00 90.75 72 GLN A CA 1
ATOM 551 C C . GLN A 1 72 ? -1.958 -7.948 1.444 1.00 90.75 72 GLN A C 1
ATOM 553 O O . GLN A 1 72 ? -0.774 -8.178 1.219 1.00 90.75 72 GLN A O 1
ATOM 558 N N . LEU A 1 73 ? -2.354 -7.217 2.490 1.00 91.00 73 LEU A N 1
ATOM 559 C CA . LEU A 1 73 ? -1.417 -6.649 3.460 1.00 91.00 73 LEU A CA 1
ATOM 560 C C . LEU A 1 73 ? -0.629 -7.744 4.202 1.00 91.00 73 LEU A C 1
ATOM 562 O O . LEU A 1 73 ? 0.562 -7.578 4.461 1.00 91.00 73 LEU A O 1
ATOM 566 N N . ILE A 1 74 ? -1.284 -8.865 4.525 1.00 89.25 74 ILE A N 1
ATOM 567 C CA . ILE A 1 74 ? -0.681 -9.971 5.277 1.00 89.25 74 ILE A CA 1
ATOM 568 C C . ILE A 1 74 ? 0.013 -10.975 4.349 1.00 89.25 74 ILE A C 1
ATOM 570 O O . ILE A 1 74 ? 1.165 -11.302 4.611 1.00 89.25 74 ILE A O 1
ATOM 574 N N . TYR A 1 75 ? -0.650 -11.459 3.292 1.00 85.12 75 TYR A N 1
ATOM 575 C CA . TYR A 1 75 ? -0.215 -12.632 2.509 1.00 85.12 75 TYR A CA 1
ATOM 576 C C . TYR A 1 75 ? 0.303 -12.331 1.092 1.00 85.12 75 TYR A C 1
ATOM 578 O O . TYR A 1 75 ? 0.661 -13.255 0.368 1.00 85.12 75 TYR A O 1
ATOM 586 N N . ASP A 1 76 ? 0.396 -11.058 0.717 1.00 84.62 76 ASP A N 1
ATOM 587 C CA . ASP A 1 76 ? 0.707 -10.583 -0.637 1.00 84.62 76 ASP A CA 1
ATOM 588 C C . ASP A 1 76 ? -0.339 -10.964 -1.689 1.00 84.62 76 ASP A C 1
ATOM 590 O O . ASP A 1 76 ? -1.366 -11.599 -1.436 1.00 84.62 76 ASP A O 1
ATOM 594 N N . VAL A 1 77 ? -0.066 -10.507 -2.903 1.00 85.56 77 VAL A N 1
ATOM 595 C CA . VAL A 1 77 ? -0.721 -10.908 -4.134 1.00 85.56 77 VAL A CA 1
ATOM 596 C C . VAL A 1 77 ? 0.255 -11.700 -5.003 1.00 85.56 77 VAL A C 1
ATOM 598 O O . VAL A 1 77 ? 1.468 -11.493 -4.948 1.00 85.56 77 VAL A O 1
ATOM 601 N N . GLU A 1 78 ? -0.274 -12.604 -5.821 1.00 81.00 78 GLU A N 1
ATOM 602 C CA . GLU A 1 78 ? 0.539 -13.388 -6.749 1.00 81.00 78 GLU A CA 1
ATOM 603 C C . GLU A 1 78 ? 1.246 -12.495 -7.784 1.00 81.00 78 GLU A C 1
ATOM 605 O O . GLU A 1 78 ? 0.765 -11.427 -8.166 1.00 81.00 78 GLU A O 1
ATOM 610 N N . ASP A 1 79 ? 2.398 -12.944 -8.285 1.00 79.00 79 ASP A N 1
ATOM 611 C CA . ASP A 1 79 ? 3.172 -12.238 -9.316 1.00 79.00 79 ASP A CA 1
ATOM 612 C C . ASP A 1 79 ? 2.621 -12.472 -10.742 1.00 79.00 79 ASP A C 1
ATOM 614 O O . ASP A 1 79 ? 3.371 -12.582 -11.714 1.00 79.00 79 ASP A O 1
ATOM 618 N N . ASP A 1 80 ? 1.296 -12.541 -10.868 1.00 77.50 80 ASP A N 1
ATOM 619 C CA . ASP A 1 80 ? 0.552 -12.792 -12.101 1.00 77.50 80 ASP A CA 1
ATOM 620 C C . ASP A 1 80 ? -0.038 -11.494 -12.697 1.00 77.50 80 ASP A C 1
ATOM 622 O O . ASP A 1 80 ? 0.257 -10.376 -12.261 1.00 77.50 80 ASP A O 1
ATOM 626 N N . ASP A 1 81 ? -0.848 -11.608 -13.751 1.00 78.44 81 ASP A N 1
ATOM 627 C CA . ASP A 1 81 ? -1.468 -10.451 -14.414 1.00 78.44 81 ASP A CA 1
ATOM 628 C C . ASP A 1 81 ? -2.522 -9.737 -13.549 1.00 78.44 81 ASP A C 1
ATOM 630 O O . ASP A 1 81 ? -2.800 -8.549 -13.761 1.00 78.44 81 ASP A O 1
ATOM 634 N N . ALA A 1 82 ? -3.112 -10.425 -12.567 1.00 80.44 82 ALA A N 1
ATOM 635 C CA . ALA A 1 82 ? -4.047 -9.819 -11.630 1.00 80.44 82 ALA A CA 1
ATOM 636 C C . ALA A 1 82 ? -3.302 -9.024 -10.545 1.00 80.44 82 ALA A C 1
ATOM 638 O O . ALA A 1 82 ? -3.647 -7.864 -10.286 1.00 80.44 82 ALA A O 1
ATOM 639 N N . GLY A 1 83 ? -2.250 -9.603 -9.963 1.00 82.44 83 GLY A N 1
ATOM 640 C CA . GLY A 1 83 ? -1.469 -8.993 -8.892 1.00 82.44 83 GLY A CA 1
ATOM 641 C C . GLY A 1 83 ? -0.627 -7.805 -9.325 1.00 82.44 83 GLY A C 1
ATOM 642 O O . GLY A 1 83 ? -0.474 -6.848 -8.568 1.00 82.44 83 GLY A O 1
ATOM 643 N N . GLN A 1 84 ? -0.220 -7.771 -10.594 1.00 85.44 84 GLN A N 1
ATOM 644 C CA . GLN A 1 84 ? 0.385 -6.615 -11.266 1.00 85.44 84 GLN A CA 1
ATOM 645 C C . GLN A 1 84 ? -0.406 -5.295 -11.143 1.00 85.44 84 GLN A C 1
ATOM 647 O O . GLN A 1 84 ? 0.133 -4.220 -11.414 1.00 85.44 84 GLN A O 1
ATOM 652 N N . ARG A 1 85 ? -1.686 -5.342 -10.754 1.00 87.06 85 ARG A N 1
ATOM 653 C CA . ARG A 1 85 ? -2.533 -4.154 -10.555 1.00 87.06 85 ARG A CA 1
ATOM 654 C C . ARG A 1 85 ? -2.528 -3.630 -9.121 1.00 87.06 85 ARG A C 1
ATOM 656 O O . ARG A 1 85 ? -3.050 -2.538 -8.901 1.00 87.06 85 ARG A O 1
ATOM 663 N N . SER A 1 86 ? -1.998 -4.392 -8.165 1.00 90.69 86 SER A N 1
ATOM 664 C CA . SER A 1 86 ? -1.932 -3.990 -6.763 1.00 90.69 86 SER A CA 1
ATOM 665 C C . SER A 1 86 ? -0.618 -3.285 -6.452 1.00 90.69 86 SER A C 1
ATOM 667 O O . SER A 1 86 ? 0.468 -3.760 -6.773 1.00 90.69 86 SER A O 1
ATOM 669 N N . GLY A 1 87 ? -0.727 -2.139 -5.793 1.00 89.31 87 GLY A N 1
ATOM 670 C CA . GLY A 1 87 ? 0.387 -1.359 -5.278 1.00 89.31 87 GLY A CA 1
ATOM 671 C C . GLY A 1 87 ? 1.084 -1.990 -4.076 1.00 89.31 87 GLY A C 1
ATOM 672 O O . GLY A 1 87 ? 2.232 -1.646 -3.817 1.00 89.31 87 GLY A O 1
ATOM 673 N N . LEU A 1 88 ? 0.422 -2.913 -3.367 1.00 89.44 88 LEU A N 1
ATOM 674 C CA . LEU A 1 88 ? 1.024 -3.652 -2.249 1.00 89.44 88 LEU A CA 1
ATOM 675 C C . LEU A 1 88 ? 1.845 -4.862 -2.688 1.00 89.44 88 LEU A C 1
ATOM 677 O O . LEU A 1 88 ? 2.533 -5.445 -1.856 1.00 89.44 88 LEU A O 1
ATOM 681 N N . ARG A 1 89 ? 1.805 -5.212 -3.977 1.00 87.88 89 ARG A N 1
ATOM 682 C CA . ARG A 1 89 ? 2.576 -6.321 -4.530 1.00 87.88 89 ARG A CA 1
ATOM 683 C C . ARG A 1 89 ? 4.050 -6.188 -4.149 1.00 87.88 89 ARG A C 1
ATOM 685 O O . ARG A 1 89 ? 4.689 -5.208 -4.534 1.00 87.88 89 ARG A O 1
ATOM 692 N N . GLY A 1 90 ? 4.586 -7.176 -3.436 1.00 83.75 90 GLY A N 1
ATOM 693 C CA . GLY A 1 90 ? 5.981 -7.165 -2.990 1.00 83.75 90 GLY A CA 1
ATOM 694 C C . GLY A 1 90 ? 6.233 -6.524 -1.618 1.00 83.75 90 GLY A C 1
ATOM 695 O O . GLY A 1 90 ? 7.384 -6.496 -1.194 1.00 83.75 90 GLY A O 1
ATOM 696 N N . HIS A 1 91 ? 5.196 -6.015 -0.940 1.00 86.38 91 HIS A N 1
ATOM 697 C CA . HIS A 1 91 ? 5.286 -5.293 0.346 1.00 86.38 91 HIS A CA 1
ATOM 698 C C . HIS A 1 91 ? 4.336 -5.850 1.407 1.00 86.38 91 HIS A C 1
ATOM 700 O O . HIS A 1 91 ? 3.845 -5.112 2.256 1.00 86.38 91 HIS A O 1
ATOM 706 N N . SER A 1 92 ? 3.973 -7.125 1.318 1.00 86.69 92 SER A N 1
ATOM 707 C CA . SER A 1 92 ? 3.172 -7.763 2.365 1.00 86.69 92 SER A CA 1
ATOM 708 C C . SER A 1 92 ? 4.034 -8.180 3.552 1.00 86.69 92 SER A C 1
ATOM 710 O O . SER A 1 92 ? 5.199 -8.542 3.377 1.00 86.69 92 SER A O 1
ATOM 712 N N . LEU A 1 93 ? 3.420 -8.289 4.728 1.00 84.12 93 LEU A N 1
ATOM 713 C CA . LEU A 1 93 ? 4.113 -8.742 5.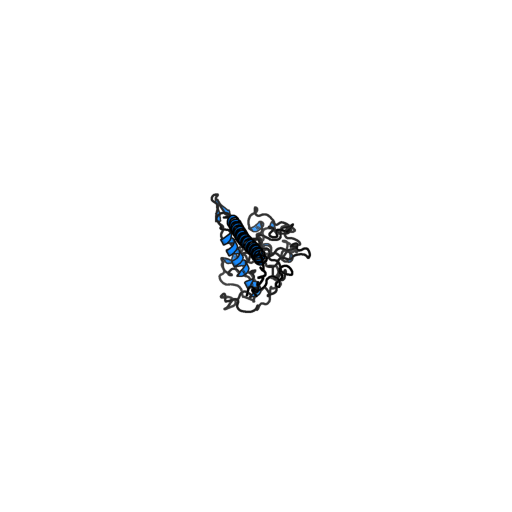931 1.00 84.12 93 LEU A CA 1
ATOM 714 C C . LEU A 1 93 ? 4.717 -10.149 5.787 1.00 84.12 93 LEU A C 1
ATOM 716 O O . LEU A 1 93 ? 5.849 -10.380 6.211 1.00 84.12 93 LEU A O 1
ATOM 720 N N . ALA A 1 94 ? 3.983 -11.103 5.204 1.00 81.75 94 ALA A N 1
ATOM 721 C CA . ALA A 1 94 ? 4.480 -12.467 5.043 1.00 81.75 94 ALA A CA 1
ATOM 722 C C . ALA A 1 94 ? 5.674 -12.520 4.084 1.00 81.75 94 ALA A C 1
ATOM 724 O O . ALA A 1 94 ? 6.646 -13.215 4.373 1.00 81.75 94 ALA A O 1
ATOM 725 N N . ARG A 1 95 ? 5.626 -11.760 2.983 1.00 80.56 95 ARG A N 1
ATOM 726 C CA . ARG A 1 95 ? 6.751 -11.656 2.044 1.00 80.56 95 ARG A CA 1
ATOM 727 C C . ARG A 1 95 ? 7.954 -10.948 2.657 1.00 80.56 95 ARG A C 1
ATOM 729 O O . ARG A 1 95 ? 9.077 -11.341 2.371 1.00 80.56 95 ARG A O 1
ATOM 736 N N . ASP A 1 96 ? 7.739 -9.973 3.532 1.00 78.44 96 ASP A N 1
ATOM 737 C CA . ASP A 1 96 ? 8.824 -9.285 4.237 1.00 78.44 96 ASP A CA 1
ATOM 738 C C . ASP A 1 96 ? 9.499 -10.192 5.278 1.00 78.44 96 ASP A C 1
ATOM 740 O O . ASP A 1 96 ? 10.722 -10.201 5.405 1.00 78.44 96 ASP A O 1
ATOM 744 N N . MET A 1 97 ? 8.718 -10.999 6.004 1.00 77.81 97 MET A N 1
ATOM 745 C CA . MET A 1 97 ? 9.235 -11.847 7.082 1.00 77.81 97 MET A CA 1
ATOM 746 C C . MET A 1 97 ? 9.821 -13.175 6.587 1.00 77.81 97 MET A C 1
ATOM 748 O O . MET A 1 97 ? 10.865 -13.616 7.073 1.00 77.81 97 MET A O 1
ATOM 752 N N . TYR A 1 98 ? 9.154 -13.821 5.632 1.00 73.38 98 TYR A N 1
ATOM 753 C CA . TYR A 1 98 ? 9.521 -15.152 5.144 1.00 73.38 98 TYR A CA 1
ATOM 754 C C . TYR A 1 98 ? 10.146 -15.130 3.744 1.00 73.38 98 TYR A C 1
ATOM 756 O O . TYR A 1 98 ? 10.651 -16.151 3.276 1.00 73.38 98 TYR A O 1
ATOM 764 N N . GLY A 1 99 ? 10.164 -13.973 3.074 1.00 70.94 99 GLY A N 1
ATOM 765 C CA . GLY A 1 99 ? 10.440 -13.907 1.642 1.00 70.94 99 GLY A CA 1
ATOM 766 C C . GLY A 1 99 ? 9.289 -14.495 0.826 1.00 70.94 99 GLY A C 1
ATOM 767 O O . GLY A 1 99 ? 8.324 -15.038 1.365 1.00 70.94 99 GLY A O 1
ATOM 768 N N . TYR A 1 100 ? 9.401 -14.415 -0.497 1.00 69.44 100 TYR A N 1
ATOM 769 C CA . TYR A 1 100 ? 8.572 -15.216 -1.394 1.00 69.44 100 TYR A CA 1
ATOM 770 C C . TYR A 1 100 ? 9.398 -16.362 -1.968 1.00 69.44 100 TYR A C 1
ATOM 772 O O . TYR A 1 100 ? 10.456 -16.142 -2.563 1.00 69.44 100 TYR A O 1
ATOM 780 N N . TYR A 1 101 ? 8.934 -17.594 -1.788 1.00 62.88 101 TYR A N 1
ATOM 781 C CA . TYR A 1 101 ? 9.646 -18.784 -2.207 1.00 62.88 101 TYR A CA 1
ATOM 782 C C . TYR A 1 101 ? 9.217 -19.213 -3.608 1.00 62.88 101 TYR A C 1
ATOM 784 O O . TYR A 1 101 ? 8.059 -19.516 -3.890 1.00 62.88 101 TYR A O 1
ATOM 792 N N . TYR A 1 102 ? 10.205 -19.280 -4.494 1.00 67.00 102 TYR A N 1
ATOM 793 C CA . TYR A 1 102 ? 10.061 -19.824 -5.832 1.00 67.00 102 TYR A CA 1
ATOM 794 C C . TYR A 1 102 ? 10.899 -21.100 -5.972 1.00 67.00 102 TYR A C 1
ATOM 796 O O . TYR A 1 102 ? 12.097 -21.125 -5.683 1.00 67.00 102 TYR A O 1
ATOM 804 N N . THR A 1 103 ? 10.266 -22.169 -6.437 1.00 58.31 103 THR A N 1
ATOM 805 C CA . THR A 1 103 ? 10.882 -23.440 -6.835 1.00 58.31 103 THR A CA 1
ATOM 806 C C . THR A 1 103 ? 11.108 -23.473 -8.348 1.00 58.31 103 THR A C 1
ATOM 808 O O . THR A 1 103 ? 10.471 -22.733 -9.090 1.00 58.31 103 THR A O 1
ATOM 811 N N . GLY A 1 104 ? 11.993 -24.343 -8.839 1.00 61.28 104 GLY A N 1
ATOM 812 C CA . GLY A 1 104 ? 12.201 -24.545 -10.281 1.00 61.28 104 GLY A CA 1
ATOM 813 C C . GLY A 1 104 ? 13.358 -23.738 -10.878 1.00 61.28 104 GLY A C 1
ATOM 814 O O . GLY A 1 104 ? 14.261 -23.289 -10.172 1.00 61.28 104 GLY A O 1
ATOM 815 N N . THR A 1 105 ? 13.388 -23.615 -12.207 1.00 58.72 105 THR A N 1
ATOM 816 C CA . THR A 1 105 ? 14.459 -22.891 -12.913 1.00 58.72 105 THR A CA 1
ATOM 817 C C . THR A 1 105 ? 14.336 -21.378 -12.700 1.00 58.72 105 THR A C 1
ATOM 819 O O . THR A 1 105 ? 13.213 -20.876 -12.718 1.00 58.72 105 THR A O 1
ATOM 822 N N . PRO A 1 106 ? 15.442 -20.613 -12.594 1.00 55.72 106 PRO A N 1
ATOM 823 C CA . PRO A 1 106 ? 15.389 -19.160 -12.393 1.00 55.72 106 PRO A CA 1
ATOM 824 C C . PRO A 1 106 ? 14.517 -18.404 -13.410 1.00 55.72 106 PRO A C 1
ATOM 826 O O . PRO A 1 106 ? 13.916 -17.395 -13.052 1.00 55.72 106 PRO A O 1
ATOM 829 N N . SER A 1 107 ? 14.424 -18.911 -14.644 1.00 56.28 107 SER A N 1
ATOM 830 C CA . SER A 1 107 ? 13.629 -18.370 -15.757 1.00 56.28 107 SER A CA 1
ATOM 831 C C . SER A 1 107 ? 12.181 -18.880 -15.837 1.00 56.28 107 SER A C 1
ATOM 833 O O . SER A 1 107 ? 11.426 -18.409 -16.677 1.00 56.28 107 SER A O 1
ATOM 835 N N . ALA A 1 108 ? 11.787 -19.861 -15.024 1.00 55.00 108 ALA A N 1
ATOM 836 C CA . ALA A 1 108 ? 10.421 -20.398 -14.963 1.00 55.00 108 ALA A CA 1
ATOM 837 C C . ALA A 1 108 ? 10.148 -20.915 -13.538 1.00 55.00 108 ALA A C 1
ATOM 839 O O . ALA A 1 108 ? 10.275 -22.113 -13.273 1.00 55.00 108 ALA A O 1
ATOM 840 N N . PRO A 1 109 ? 9.875 -20.001 -12.601 1.00 58.00 109 PRO A N 1
ATOM 841 C CA . PRO A 1 109 ? 9.751 -20.309 -11.188 1.00 58.00 109 PRO A CA 1
ATOM 842 C C . PRO A 1 109 ? 8.300 -20.641 -10.821 1.00 58.00 109 PRO A C 1
ATOM 844 O O . PRO A 1 109 ? 7.395 -19.857 -11.090 1.00 58.00 109 PRO A O 1
ATOM 847 N N . THR A 1 110 ? 8.080 -21.773 -10.164 1.00 61.78 110 THR A N 1
ATOM 848 C CA . THR A 1 110 ? 6.808 -22.147 -9.525 1.00 61.78 110 THR A CA 1
ATOM 849 C C . THR A 1 110 ? 6.755 -21.581 -8.111 1.00 61.78 110 THR A C 1
ATOM 851 O O . THR A 1 110 ? 7.726 -21.724 -7.369 1.00 61.78 110 THR A O 1
ATOM 854 N N . SER A 1 111 ? 5.648 -20.959 -7.701 1.00 64.38 111 SER A N 1
ATOM 855 C CA . SER A 1 111 ? 5.441 -20.577 -6.296 1.00 64.38 111 SER A CA 1
ATOM 856 C C . SER A 1 111 ? 5.498 -21.821 -5.401 1.00 64.38 111 SER A C 1
ATOM 858 O O . SER A 1 111 ? 4.934 -22.863 -5.733 1.00 64.38 111 SER A O 1
ATOM 860 N N . GLY A 1 112 ? 6.249 -21.744 -4.305 1.00 64.81 112 GLY A N 1
ATOM 861 C CA . GLY A 1 112 ? 6.284 -22.768 -3.261 1.00 64.81 112 GLY A CA 1
ATOM 862 C C . GLY A 1 112 ? 5.879 -22.180 -1.912 1.00 64.81 112 GLY A C 1
ATOM 863 O O . GLY A 1 112 ? 5.687 -20.973 -1.794 1.00 64.81 112 GLY A O 1
ATOM 864 N N . ASP A 1 113 ? 5.776 -23.030 -0.893 1.00 64.56 113 ASP A N 1
ATOM 865 C CA . ASP A 1 113 ? 5.462 -22.580 0.464 1.00 64.56 113 ASP A CA 1
ATOM 866 C C . ASP A 1 113 ? 6.605 -21.720 1.033 1.00 64.56 113 ASP A C 1
ATOM 868 O O . ASP A 1 113 ? 7.782 -22.074 0.921 1.00 64.56 113 ASP A O 1
ATOM 872 N N . ASN A 1 114 ? 6.269 -20.591 1.666 1.00 61.84 114 ASN A N 1
ATOM 873 C CA . ASN A 1 114 ? 7.225 -19.689 2.325 1.00 61.84 114 ASN A CA 1
ATOM 874 C C . ASN A 1 114 ? 7.678 -20.262 3.686 1.00 61.84 114 ASN A C 1
ATOM 876 O O . ASN A 1 114 ? 7.501 -19.641 4.731 1.00 61.84 114 ASN A O 1
ATOM 880 N N . ASP A 1 115 ? 8.220 -21.483 3.688 1.00 66.69 115 ASP A N 1
ATOM 881 C CA . ASP A 1 115 ? 8.600 -22.243 4.888 1.00 66.69 115 ASP A CA 1
ATOM 882 C C . ASP A 1 115 ? 10.091 -22.120 5.254 1.00 66.69 115 ASP A C 1
ATOM 884 O O . ASP A 1 115 ? 10.564 -22.725 6.222 1.00 66.69 115 ASP A O 1
ATOM 888 N N . ARG A 1 116 ? 10.856 -21.333 4.488 1.00 65.56 116 ARG A N 1
ATOM 889 C CA . ARG A 1 116 ? 12.311 -21.202 4.644 1.00 65.56 116 ARG A CA 1
ATOM 890 C C . ARG A 1 116 ? 12.691 -19.830 5.185 1.00 65.56 116 ARG A C 1
ATOM 892 O O . ARG A 1 116 ? 12.077 -18.839 4.811 1.00 65.56 116 ARG A O 1
ATOM 899 N N . PRO A 1 117 ? 13.762 -19.743 5.995 1.00 69.00 117 PRO A N 1
ATOM 900 C CA . PRO A 1 117 ? 14.337 -18.459 6.368 1.00 69.00 117 PRO A CA 1
ATOM 901 C C . PRO A 1 117 ? 14.747 -17.662 5.130 1.00 69.00 117 PRO A C 1
ATOM 903 O O . PRO A 1 117 ? 15.136 -18.255 4.117 1.00 69.00 117 PRO A O 1
ATOM 906 N N . PHE A 1 118 ? 14.745 -16.335 5.253 1.00 72.19 118 PHE A N 1
ATOM 907 C CA . PHE A 1 118 ? 15.242 -15.420 4.232 1.00 72.19 118 PHE A CA 1
ATOM 908 C C . PHE A 1 118 ? 16.590 -15.889 3.648 1.00 72.19 118 PHE A C 1
ATOM 910 O O . PHE A 1 118 ? 17.565 -16.113 4.371 1.00 72.19 118 PHE A O 1
ATOM 917 N N . ARG A 1 119 ? 16.643 -16.033 2.319 1.00 69.19 119 ARG A N 1
ATOM 918 C CA . ARG A 1 119 ? 17.839 -16.405 1.542 1.00 69.19 119 ARG A CA 1
ATOM 919 C C . ARG A 1 119 ? 18.003 -15.475 0.341 1.00 69.19 119 ARG A C 1
ATOM 921 O O . ARG A 1 119 ? 17.986 -15.919 -0.805 1.00 69.19 119 ARG A O 1
ATOM 928 N N . GLY A 1 120 ? 18.104 -14.178 0.612 1.00 72.62 120 GLY A N 1
ATOM 929 C CA . GLY A 1 120 ? 18.270 -13.143 -0.404 1.00 72.62 120 GLY A CA 1
ATOM 930 C C . GLY A 1 120 ? 19.545 -12.328 -0.242 1.00 72.62 120 GLY A C 1
ATOM 931 O O . GLY A 1 120 ? 20.170 -12.327 0.818 1.00 72.62 120 GLY A O 1
ATOM 932 N N . ILE A 1 121 ? 19.921 -11.624 -1.310 1.00 77.00 121 ILE A N 1
ATOM 933 C CA . ILE A 1 121 ? 21.025 -10.650 -1.298 1.00 77.00 121 ILE A CA 1
ATOM 934 C C . ILE A 1 121 ? 20.560 -9.237 -0.907 1.00 77.00 121 ILE A C 1
ATOM 936 O O . ILE A 1 121 ? 21.376 -8.321 -0.841 1.00 77.00 121 ILE A O 1
ATOM 940 N N . GLY A 1 122 ? 19.261 -9.070 -0.631 1.00 77.50 122 GLY A N 1
ATOM 941 C CA . GLY A 1 122 ? 18.639 -7.774 -0.385 1.00 77.50 122 GLY A CA 1
ATOM 942 C C . GLY A 1 122 ? 18.405 -6.986 -1.674 1.00 77.50 122 GLY A C 1
ATOM 943 O O . GLY A 1 122 ? 18.603 -7.483 -2.786 1.00 77.50 122 GLY A O 1
ATOM 944 N N . ARG A 1 123 ? 17.954 -5.739 -1.526 1.00 78.56 123 ARG A N 1
ATOM 945 C CA . ARG A 1 123 ? 17.718 -4.848 -2.663 1.00 78.56 123 ARG A CA 1
ATOM 946 C C . ARG A 1 123 ? 19.043 -4.366 -3.263 1.00 78.56 123 ARG A C 1
ATOM 948 O O . ARG A 1 123 ? 19.946 -3.932 -2.552 1.00 78.56 123 ARG A O 1
ATOM 955 N N . LEU A 1 124 ? 19.146 -4.421 -4.589 1.00 81.88 124 LEU A N 1
ATOM 956 C CA . LEU A 1 124 ? 20.315 -3.934 -5.320 1.00 81.88 124 LEU A CA 1
ATOM 957 C C . LEU A 1 124 ? 20.368 -2.399 -5.325 1.00 81.88 124 LEU A C 1
ATOM 959 O O . LEU A 1 124 ? 19.337 -1.734 -5.382 1.00 81.88 124 LEU A O 1
ATOM 963 N N . GLU A 1 125 ? 21.572 -1.826 -5.375 1.00 82.69 125 GLU A N 1
ATOM 964 C CA . GLU A 1 125 ? 21.781 -0.367 -5.440 1.00 82.69 125 GLU A CA 1
ATOM 965 C C . GLU A 1 125 ? 21.060 0.279 -6.636 1.00 82.69 125 GLU A C 1
ATOM 967 O O . GLU A 1 125 ? 20.439 1.332 -6.505 1.00 82.69 125 GLU A O 1
ATOM 972 N N . ALA A 1 126 ? 21.073 -0.388 -7.795 1.00 79.81 126 ALA A N 1
ATOM 973 C CA . ALA A 1 126 ? 20.364 0.061 -8.996 1.00 79.81 126 ALA A CA 1
ATOM 974 C C . ALA A 1 126 ? 18.830 0.049 -8.839 1.00 79.81 126 ALA A C 1
ATOM 976 O O . ALA A 1 126 ? 18.121 0.663 -9.636 1.00 79.81 126 ALA A O 1
ATOM 977 N N . GLU A 1 127 ? 18.324 -0.646 -7.819 1.00 79.56 127 GLU A N 1
ATOM 978 C CA . GLU A 1 127 ? 16.905 -0.907 -7.597 1.00 79.56 127 GLU A CA 1
ATOM 979 C C . GLU A 1 127 ? 16.358 -0.285 -6.308 1.00 79.56 127 GLU A C 1
ATOM 981 O O . GLU A 1 127 ? 15.155 -0.331 -6.065 1.00 79.56 127 GLU A O 1
ATOM 986 N N . LYS A 1 128 ? 17.205 0.367 -5.503 1.00 79.75 128 LYS A N 1
ATOM 987 C CA . LYS A 1 128 ? 16.849 0.889 -4.174 1.00 79.75 128 LYS A CA 1
ATOM 988 C C . LYS A 1 128 ? 15.660 1.857 -4.156 1.00 79.75 128 LYS A C 1
ATOM 990 O O . LYS A 1 128 ? 14.883 1.850 -3.207 1.00 79.75 128 LYS A O 1
ATOM 995 N N . ASN A 1 129 ? 15.492 2.638 -5.225 1.00 81.38 129 ASN A N 1
ATOM 996 C CA . ASN A 1 129 ? 14.427 3.638 -5.369 1.00 81.38 129 ASN A CA 1
ATOM 997 C C . ASN A 1 129 ? 13.141 3.070 -5.998 1.00 81.38 129 ASN A C 1
ATOM 999 O O . ASN A 1 129 ? 12.206 3.816 -6.285 1.00 81.38 129 ASN A O 1
ATOM 1003 N N . ILE A 1 130 ? 13.091 1.764 -6.261 1.00 83.69 130 ILE A N 1
ATOM 1004 C CA . ILE A 1 130 ? 11.927 1.100 -6.839 1.00 83.69 130 ILE A CA 1
ATOM 1005 C C . ILE A 1 130 ? 11.078 0.575 -5.694 1.00 83.69 130 ILE A C 1
ATOM 1007 O O . ILE A 1 130 ? 11.439 -0.382 -5.015 1.00 83.69 130 ILE A O 1
ATOM 1011 N N . VAL A 1 131 ? 9.930 1.207 -5.511 1.00 87.12 131 VAL A N 1
ATOM 1012 C CA . VAL A 1 131 ? 8.941 0.823 -4.509 1.00 87.12 131 VAL A CA 1
ATOM 1013 C C . VAL A 1 131 ? 7.670 0.314 -5.185 1.00 87.12 131 VAL A C 1
ATOM 1015 O O . VAL A 1 131 ? 6.989 -0.543 -4.653 1.00 87.12 131 VAL A O 1
ATOM 1018 N N . ASN A 1 132 ? 7.325 0.786 -6.377 1.00 87.81 132 ASN A N 1
ATOM 1019 C CA . ASN A 1 132 ? 6.094 0.386 -7.048 1.00 87.81 132 ASN A CA 1
ATOM 1020 C C . ASN A 1 132 ? 6.350 -0.664 -8.139 1.00 87.81 132 ASN A C 1
ATOM 1022 O O . ASN A 1 132 ? 7.094 -0.404 -9.087 1.00 87.81 132 ASN A O 1
ATOM 1026 N N . PHE A 1 133 ? 5.675 -1.811 -8.019 1.00 87.31 133 PHE A N 1
ATOM 1027 C CA . PHE A 1 133 ? 5.715 -2.941 -8.959 1.00 87.31 133 PHE A CA 1
ATOM 1028 C C . PHE A 1 133 ? 4.427 -3.092 -9.784 1.00 87.31 133 PHE A C 1
ATOM 1030 O O . PHE A 1 133 ? 4.216 -4.113 -10.446 1.00 87.31 133 PHE A O 1
ATOM 1037 N N . THR A 1 134 ? 3.548 -2.084 -9.748 1.00 86.56 134 THR A N 1
ATOM 1038 C CA . THR A 1 134 ? 2.365 -2.055 -10.612 1.00 86.56 134 THR A CA 1
ATOM 1039 C C . THR A 1 134 ? 2.754 -1.867 -12.067 1.00 86.56 134 THR A C 1
ATOM 1041 O O . THR A 1 134 ? 3.709 -1.163 -12.394 1.00 86.56 134 THR A O 1
ATOM 1044 N N . THR A 1 135 ? 1.978 -2.458 -12.967 1.00 80.69 135 THR A N 1
ATOM 1045 C CA . THR A 1 135 ? 2.143 -2.203 -14.397 1.00 80.69 135 THR A CA 1
ATOM 1046 C C . THR A 1 135 ? 1.593 -0.844 -14.770 1.00 80.69 135 THR A C 1
ATOM 1048 O O . THR A 1 135 ? 0.451 -0.513 -14.441 1.00 80.69 135 THR A O 1
ATOM 1051 N N . PHE A 1 136 ? 2.374 -0.081 -15.522 1.00 74.00 136 PHE A N 1
ATOM 1052 C CA . PHE A 1 136 ? 1.972 1.218 -16.033 1.00 74.00 136 PHE A CA 1
ATOM 1053 C C . PHE A 1 136 ? 2.415 1.377 -17.487 1.00 74.00 136 PHE A C 1
ATOM 1055 O O . PHE A 1 136 ? 3.400 0.790 -17.936 1.00 74.00 136 PHE A O 1
ATOM 1062 N N . ASN A 1 137 ? 1.663 2.176 -18.237 1.00 66.94 137 ASN A N 1
ATOM 1063 C CA . ASN A 1 137 ? 1.937 2.445 -19.641 1.00 66.94 137 ASN A CA 1
ATOM 1064 C C . ASN A 1 137 ? 2.624 3.813 -19.765 1.00 66.94 137 ASN A C 1
ATOM 1066 O O . ASN A 1 137 ? 1.956 4.833 -19.897 1.00 66.94 137 ASN A O 1
ATOM 1070 N N . THR A 1 138 ? 3.950 3.840 -19.626 1.00 57.41 138 THR A N 1
ATOM 1071 C CA . THR A 1 138 ? 4.767 5.073 -19.633 1.00 57.41 138 THR A CA 1
ATOM 1072 C C . THR A 1 138 ? 5.501 5.327 -20.950 1.00 57.41 138 THR A C 1
ATOM 1074 O O . THR A 1 138 ? 6.109 6.379 -21.127 1.00 57.41 138 THR A O 1
ATOM 1077 N N . SER A 1 139 ? 5.457 4.387 -21.898 1.00 53.47 139 SER A N 1
ATOM 1078 C CA . SER A 1 139 ? 6.083 4.520 -23.219 1.00 53.47 139 SER A CA 1
ATOM 1079 C C . SER A 1 139 ? 5.440 3.565 -24.232 1.00 53.47 139 SER A C 1
ATOM 1081 O O . SER A 1 139 ? 4.621 2.728 -23.865 1.00 53.47 139 SER A O 1
ATOM 1083 N N . SER A 1 140 ? 5.833 3.648 -25.508 1.00 54.25 140 SER A N 1
ATOM 1084 C CA . SER A 1 140 ? 5.368 2.771 -26.601 1.00 54.25 140 SER A CA 1
ATOM 1085 C C . SER A 1 140 ? 5.529 1.263 -26.343 1.00 54.25 140 SER A C 1
ATOM 1087 O O . SER A 1 140 ? 4.965 0.460 -27.082 1.00 54.25 140 SER A O 1
ATOM 1089 N N . THR A 1 141 ? 6.273 0.871 -25.306 1.00 58.59 141 THR A N 1
ATOM 1090 C CA . THR A 1 141 ? 6.402 -0.508 -24.825 1.00 58.59 141 THR A CA 1
ATOM 1091 C C . THR A 1 141 ? 6.124 -0.564 -23.320 1.00 58.59 141 THR A C 1
ATOM 1093 O O . THR A 1 141 ? 7.017 -0.240 -22.531 1.00 58.59 141 THR A O 1
ATOM 1096 N N . PRO A 1 142 ? 4.914 -0.967 -22.888 1.00 68.06 142 PRO A N 1
ATOM 1097 C CA . PRO A 1 142 ? 4.633 -1.186 -21.476 1.00 68.06 142 PRO A CA 1
ATOM 1098 C C . PRO A 1 142 ? 5.580 -2.255 -20.925 1.00 68.06 142 PRO A C 1
ATOM 1100 O O . PRO A 1 142 ? 5.793 -3.305 -21.540 1.00 68.06 142 PRO A O 1
ATOM 1103 N N . SER A 1 143 ? 6.176 -1.965 -19.772 1.00 74.81 143 SER A N 1
ATOM 1104 C CA . SER A 1 143 ? 7.151 -2.842 -19.136 1.00 74.81 143 SER A CA 1
ATOM 1105 C C . SER A 1 143 ? 6.677 -3.215 -17.743 1.00 74.81 143 SER A C 1
ATOM 1107 O O . SER A 1 143 ? 6.188 -2.360 -17.006 1.00 74.81 143 SER A O 1
ATOM 1109 N N . ILE A 1 144 ? 6.816 -4.488 -17.402 1.00 80.38 144 ILE A N 1
ATOM 1110 C CA . ILE A 1 144 ? 6.446 -5.033 -16.104 1.00 80.38 144 ILE A CA 1
ATOM 1111 C C . ILE A 1 144 ? 7.724 -5.204 -15.301 1.00 80.38 144 ILE A C 1
ATOM 1113 O O . ILE A 1 144 ? 8.748 -5.644 -15.829 1.00 80.38 144 ILE A O 1
ATOM 1117 N N . ARG A 1 145 ? 7.657 -4.857 -14.022 1.00 84.00 145 ARG A N 1
ATOM 1118 C CA . ARG A 1 145 ? 8.717 -5.136 -13.068 1.00 84.00 145 ARG A CA 1
ATOM 1119 C C . ARG A 1 145 ? 8.155 -6.051 -11.999 1.00 84.00 145 ARG A C 1
ATOM 1121 O O . ARG A 1 145 ? 7.125 -5.744 -11.405 1.00 84.00 145 ARG A O 1
ATOM 1128 N N . ASP A 1 146 ? 8.814 -7.179 -11.802 1.00 83.44 146 ASP A N 1
ATOM 1129 C CA . ASP A 1 146 ? 8.422 -8.139 -10.784 1.00 83.44 146 ASP A CA 1
ATOM 1130 C C . ASP A 1 146 ? 9.270 -7.910 -9.528 1.00 83.44 146 ASP A C 1
ATOM 1132 O O . ASP A 1 146 ? 10.464 -7.609 -9.647 1.00 83.44 146 ASP A O 1
ATOM 1136 N N . PRO A 1 147 ? 8.691 -8.044 -8.326 1.00 82.19 147 PRO A N 1
ATOM 1137 C CA . PRO A 1 147 ? 9.483 -8.082 -7.109 1.00 82.19 147 PRO A CA 1
ATOM 1138 C C . PRO A 1 147 ? 10.490 -9.240 -7.168 1.00 82.19 147 PRO A C 1
ATOM 1140 O O . PRO A 1 147 ? 10.252 -10.274 -7.791 1.00 82.19 147 PRO A O 1
ATOM 1143 N N . GLU A 1 148 ? 11.632 -9.059 -6.516 1.00 80.69 148 GLU A N 1
ATOM 1144 C CA . GLU A 1 148 ? 12.706 -10.053 -6.349 1.00 80.69 148 GLU A CA 1
ATOM 1145 C C . GLU A 1 148 ? 13.423 -10.490 -7.644 1.00 80.69 148 GLU A C 1
ATOM 1147 O O . GLU A 1 148 ? 14.232 -11.426 -7.651 1.00 80.69 148 GLU A O 1
ATOM 1152 N N . ARG A 1 149 ? 13.137 -9.801 -8.757 1.00 82.62 149 ARG A N 1
ATOM 1153 C CA . ARG A 1 149 ? 13.599 -10.141 -10.108 1.00 82.62 149 ARG A CA 1
ATOM 1154 C C . ARG A 1 149 ? 14.100 -8.899 -10.842 1.00 82.62 149 ARG A C 1
ATOM 1156 O O . ARG A 1 149 ? 13.298 -8.184 -11.447 1.00 82.62 149 ARG A O 1
ATOM 1163 N N . PRO A 1 150 ? 15.417 -8.650 -10.821 1.00 82.56 150 PRO A N 1
ATOM 1164 C CA . PRO A 1 150 ? 15.973 -7.452 -11.403 1.00 82.56 150 PRO A CA 1
ATOM 1165 C C . PRO A 1 150 ? 15.642 -7.279 -12.877 1.00 82.56 150 PRO A C 1
ATOM 1167 O O . PRO A 1 150 ? 15.659 -8.228 -13.669 1.00 82.56 150 PRO A O 1
ATOM 1170 N N . GLY A 1 151 ? 15.410 -6.024 -13.248 1.00 82.75 151 GLY A N 1
ATOM 1171 C CA . GLY A 1 151 ? 15.130 -5.633 -14.623 1.00 82.75 151 GLY A CA 1
ATOM 1172 C C . GLY A 1 151 ? 13.658 -5.726 -15.021 1.00 82.75 151 GLY A C 1
ATOM 1173 O O . GLY A 1 151 ? 12.789 -6.188 -14.285 1.00 82.75 151 GLY A O 1
ATOM 1174 N N . ASN A 1 152 ? 13.371 -5.234 -16.222 1.00 82.31 152 ASN A N 1
ATOM 1175 C CA . ASN A 1 152 ? 12.010 -5.147 -16.738 1.00 82.31 152 ASN A CA 1
ATOM 1176 C C . ASN A 1 152 ? 11.750 -6.293 -17.713 1.00 82.31 152 ASN A C 1
ATOM 1178 O O . ASN A 1 152 ? 12.633 -6.654 -18.492 1.00 82.31 152 ASN A O 1
ATOM 1182 N N . ARG A 1 153 ? 10.523 -6.812 -17.725 1.00 80.56 153 ARG A N 1
ATOM 1183 C CA . ARG A 1 153 ? 10.018 -7.684 -18.792 1.00 80.56 153 ARG A CA 1
ATOM 1184 C C . ARG A 1 153 ? 9.005 -6.937 -19.656 1.00 80.56 153 ARG A C 1
ATOM 1186 O O . ARG A 1 153 ? 8.386 -5.969 -19.213 1.00 80.56 153 ARG A O 1
ATOM 1193 N N . ALA A 1 154 ? 8.830 -7.378 -20.898 1.00 77.69 154 ALA A N 1
ATOM 1194 C CA . ALA A 1 154 ? 7.790 -6.841 -21.772 1.00 77.69 154 ALA A CA 1
ATOM 1195 C C . ALA A 1 154 ? 6.393 -7.170 -21.218 1.00 77.69 154 ALA A C 1
ATOM 1197 O O . ALA A 1 154 ? 6.184 -8.252 -20.659 1.00 77.69 154 ALA A O 1
ATOM 1198 N N . ALA A 1 155 ? 5.431 -6.259 -21.383 1.00 71.94 155 ALA A N 1
ATOM 1199 C CA . ALA A 1 155 ? 4.047 -6.538 -21.015 1.00 71.94 155 ALA A CA 1
ATOM 1200 C C . ALA A 1 155 ? 3.492 -7.756 -21.764 1.00 71.94 155 ALA A C 1
ATOM 1202 O O . ALA A 1 155 ? 3.696 -7.890 -22.969 1.00 71.94 155 ALA A O 1
ATOM 1203 N N . GLY A 1 156 ? 2.802 -8.643 -21.044 1.00 68.88 156 GLY A N 1
ATOM 1204 C CA . GLY A 1 156 ? 2.294 -9.908 -21.585 1.00 68.88 156 GLY A CA 1
ATOM 1205 C C . GLY A 1 156 ? 3.337 -11.028 -21.692 1.00 68.88 156 GLY A C 1
ATOM 1206 O O . GLY A 1 156 ? 2.996 -12.123 -22.131 1.00 68.88 156 GLY A O 1
ATOM 1207 N N . SER A 1 157 ? 4.594 -10.800 -21.283 1.00 74.19 157 SER A N 1
ATOM 1208 C CA . SER A 1 157 ? 5.570 -11.888 -21.143 1.00 74.19 157 SER A CA 1
ATOM 1209 C C . SER A 1 157 ? 5.156 -12.819 -20.007 1.00 74.19 157 SER A C 1
ATOM 1211 O O . SER A 1 157 ? 5.096 -12.388 -18.857 1.00 74.19 157 SER A O 1
ATOM 1213 N N . THR A 1 158 ? 4.943 -14.098 -20.313 1.00 71.81 158 THR A N 1
ATOM 1214 C CA . THR A 1 158 ? 4.656 -15.149 -19.322 1.00 71.81 158 THR A CA 1
ATOM 1215 C C . THR A 1 158 ? 5.911 -15.674 -18.626 1.00 71.81 158 THR A C 1
ATOM 1217 O O . THR A 1 158 ? 5.803 -16.459 -17.692 1.00 71.81 158 THR A O 1
ATOM 1220 N N . THR A 1 159 ? 7.098 -15.277 -19.093 1.00 73.88 159 THR A N 1
ATOM 1221 C CA . THR A 1 159 ? 8.390 -15.729 -18.564 1.00 73.88 159 THR A CA 1
ATOM 1222 C C . THR A 1 159 ? 8.965 -14.655 -17.634 1.00 73.88 159 THR A C 1
ATOM 1224 O O . THR A 1 159 ? 9.301 -13.567 -18.123 1.00 73.88 159 THR A O 1
ATOM 1227 N N . PRO A 1 160 ? 9.072 -14.912 -16.316 1.00 74.62 160 PRO A N 1
ATOM 1228 C CA . PRO A 1 160 ? 9.688 -13.984 -15.370 1.00 74.62 160 PRO A CA 1
ATOM 1229 C C . PRO A 1 160 ? 11.212 -13.904 -15.539 1.00 74.62 160 PRO A C 1
ATOM 1231 O O . PRO A 1 160 ? 11.860 -14.863 -15.963 1.00 74.62 160 PRO A O 1
ATOM 1234 N N . ASN A 1 161 ? 11.800 -12.771 -15.142 1.00 79.12 161 ASN A N 1
ATOM 1235 C CA . ASN A 1 161 ? 13.258 -12.620 -15.036 1.00 79.12 161 ASN A CA 1
ATOM 1236 C C . ASN A 1 161 ? 13.832 -13.516 -13.928 1.00 79.12 161 ASN A C 1
ATOM 1238 O O . ASN A 1 161 ? 13.090 -13.999 -13.075 1.00 79.12 161 ASN A O 1
ATOM 1242 N N . ALA A 1 162 ? 15.153 -13.721 -13.910 1.00 78.56 162 ALA A N 1
ATOM 1243 C CA . ALA A 1 162 ? 15.808 -14.569 -12.916 1.00 78.56 162 ALA A CA 1
ATOM 1244 C C . ALA A 1 162 ? 15.510 -14.115 -11.477 1.00 78.56 162 ALA A C 1
ATOM 1246 O O . ALA A 1 162 ? 15.692 -12.948 -11.132 1.00 78.56 162 ALA A O 1
ATOM 1247 N N . TYR A 1 163 ? 15.078 -15.056 -10.638 1.00 77.69 163 TYR A N 1
ATOM 1248 C CA . TYR A 1 163 ? 14.935 -14.827 -9.201 1.00 77.69 163 TYR A CA 1
ATOM 1249 C C . TYR A 1 163 ? 16.318 -14.782 -8.547 1.00 77.69 163 TYR A C 1
ATOM 1251 O O . TYR A 1 163 ? 17.085 -15.737 -8.684 1.00 77.69 163 TYR A O 1
ATOM 1259 N N . ILE A 1 164 ? 16.629 -13.700 -7.832 1.00 74.44 164 ILE A N 1
ATOM 1260 C CA . ILE A 1 164 ? 17.932 -13.520 -7.161 1.00 74.44 164 ILE A CA 1
ATOM 1261 C C . ILE A 1 164 ? 17.855 -13.658 -5.633 1.00 74.44 164 ILE A C 1
ATOM 1263 O O . ILE A 1 164 ? 18.831 -13.378 -4.936 1.00 74.44 164 ILE A O 1
ATOM 1267 N N . GLY A 1 165 ? 16.712 -14.108 -5.113 1.00 71.00 165 GLY A N 1
ATOM 1268 C CA . GLY A 1 165 ? 16.440 -14.162 -3.679 1.00 71.00 165 GLY A CA 1
ATOM 1269 C C . GLY A 1 165 ? 15.620 -12.971 -3.187 1.00 71.00 165 GLY A C 1
ATOM 1270 O O . GLY A 1 165 ? 15.423 -11.992 -3.905 1.00 71.00 165 GLY A O 1
ATOM 1271 N N . GLY A 1 166 ? 15.135 -13.075 -1.949 1.00 72.94 166 GLY A N 1
ATOM 1272 C CA . GLY A 1 166 ? 14.282 -12.058 -1.341 1.00 72.94 166 GLY A CA 1
ATOM 1273 C C . GLY A 1 166 ? 14.947 -10.682 -1.250 1.00 72.94 166 GLY A C 1
ATOM 1274 O O . GLY A 1 166 ? 16.149 -10.562 -0.995 1.00 72.94 166 GLY A O 1
ATOM 1275 N N . PHE A 1 167 ? 14.151 -9.632 -1.436 1.00 73.38 167 PHE A N 1
ATOM 1276 C CA . PHE A 1 167 ? 14.616 -8.242 -1.367 1.00 73.38 167 PHE A CA 1
ATOM 1277 C C . PHE A 1 167 ? 14.605 -7.674 0.046 1.00 73.38 167 PHE A C 1
ATOM 1279 O O . PHE A 1 167 ? 15.427 -6.809 0.357 1.00 73.38 167 PHE A O 1
ATOM 1286 N N . ASN A 1 168 ? 13.699 -8.173 0.884 1.00 71.25 168 ASN A N 1
ATOM 1287 C CA . ASN A 1 168 ? 13.390 -7.577 2.171 1.00 71.25 168 ASN A CA 1
ATOM 1288 C C . ASN A 1 168 ? 14.015 -8.444 3.276 1.00 71.25 168 ASN A C 1
ATOM 1290 O O . ASN A 1 168 ? 13.558 -9.562 3.511 1.00 71.25 168 ASN A O 1
ATOM 1294 N N . PRO A 1 169 ? 15.120 -7.998 3.900 1.00 69.50 169 PRO A N 1
ATOM 1295 C CA . PRO A 1 169 ? 15.644 -8.659 5.090 1.00 69.50 169 PRO A CA 1
ATOM 1296 C C . PRO A 1 169 ? 14.601 -8.601 6.225 1.00 69.50 169 PRO A C 1
ATOM 1298 O O . PRO A 1 169 ? 13.840 -7.639 6.290 1.00 69.50 169 PRO A O 1
ATOM 1301 N N . PRO A 1 170 ? 14.586 -9.571 7.159 1.00 67.25 170 PRO A N 1
ATOM 1302 C CA . PRO A 1 170 ? 13.492 -9.765 8.123 1.00 67.25 170 PRO A CA 1
ATOM 1303 C C . PRO A 1 170 ? 13.444 -8.726 9.264 1.00 67.25 170 PRO A C 1
ATOM 1305 O O . PRO A 1 170 ? 12.902 -9.002 10.332 1.00 67.25 170 PRO A O 1
ATOM 1308 N N . TYR A 1 171 ? 14.046 -7.547 9.089 1.00 67.56 171 TYR A N 1
ATOM 1309 C CA . TYR A 1 171 ? 13.980 -6.465 10.065 1.00 67.56 171 TYR A CA 1
ATOM 1310 C C . TYR A 1 171 ? 12.924 -5.435 9.651 1.00 67.56 171 TYR A C 1
ATOM 1312 O O . TYR A 1 171 ? 12.795 -5.068 8.487 1.00 67.56 171 TYR A O 1
ATOM 1320 N N . THR A 1 172 ? 12.193 -4.912 10.630 1.00 65.38 172 THR A N 1
ATOM 1321 C CA . THR A 1 172 ? 11.129 -3.927 10.419 1.00 65.38 172 THR A CA 1
ATOM 1322 C C . THR A 1 172 ? 11.633 -2.538 10.792 1.00 65.38 172 THR A C 1
ATOM 1324 O O . THR A 1 172 ? 11.351 -2.035 11.876 1.00 65.38 172 THR A O 1
ATOM 1327 N N . SER A 1 173 ? 12.421 -1.924 9.911 1.00 73.69 173 SER A N 1
ATOM 1328 C CA . SER A 1 173 ? 12.877 -0.537 10.073 1.00 73.69 173 SER A CA 1
ATOM 1329 C C . SER A 1 173 ? 12.261 0.337 8.981 1.00 73.69 173 SER A C 1
ATOM 1331 O O . SER A 1 173 ? 12.047 -0.159 7.869 1.00 73.69 173 SER A O 1
ATOM 1333 N N . PRO A 1 174 ? 11.945 1.618 9.248 1.00 76.44 174 PRO A N 1
ATOM 1334 C CA . PRO A 1 174 ? 11.464 2.510 8.211 1.00 76.44 174 PRO A CA 1
ATOM 1335 C C . PRO A 1 174 ? 12.640 2.996 7.346 1.00 76.44 174 PRO A C 1
ATOM 1337 O O . PRO A 1 174 ? 13.170 4.087 7.549 1.00 76.44 174 PRO A O 1
ATOM 1340 N N . ASP A 1 175 ? 13.065 2.177 6.380 1.00 75.56 175 ASP A N 1
ATOM 1341 C CA . ASP A 1 175 ? 14.172 2.478 5.463 1.00 75.56 175 ASP A CA 1
ATOM 1342 C C . ASP A 1 175 ? 13.784 2.285 3.983 1.00 75.56 175 ASP A C 1
ATOM 1344 O O . ASP A 1 175 ? 12.625 2.036 3.646 1.00 75.56 175 ASP A O 1
ATOM 1348 N N . LEU A 1 176 ? 14.744 2.458 3.067 1.00 76.06 176 LEU A N 1
ATOM 1349 C CA . LEU A 1 176 ? 14.504 2.254 1.634 1.00 76.06 176 LEU A CA 1
ATOM 1350 C C . LEU A 1 176 ? 14.223 0.793 1.277 1.00 76.06 176 LEU A C 1
ATOM 1352 O O . LEU A 1 176 ? 13.509 0.555 0.307 1.00 76.06 176 LEU A O 1
ATOM 1356 N N . ASN A 1 177 ? 14.750 -0.171 2.030 1.00 74.69 177 ASN A N 1
ATOM 1357 C CA . ASN A 1 177 ? 14.546 -1.592 1.761 1.00 74.69 177 ASN A CA 1
ATOM 1358 C C . ASN A 1 177 ? 13.131 -2.020 2.156 1.00 74.69 177 ASN A C 1
ATOM 1360 O O . ASN A 1 177 ? 12.487 -2.741 1.402 1.00 74.69 177 ASN A O 1
ATOM 1364 N N . HIS A 1 178 ? 12.621 -1.512 3.275 1.00 79.25 178 HIS A N 1
ATOM 1365 C CA . HIS A 1 178 ? 11.335 -1.893 3.831 1.00 79.25 178 HIS A CA 1
ATOM 1366 C C . HIS A 1 178 ? 10.431 -0.670 4.000 1.00 79.25 178 HIS A C 1
ATOM 1368 O O . HIS A 1 178 ? 10.608 0.158 4.898 1.00 79.25 178 HIS A O 1
ATOM 1374 N N . VAL A 1 179 ? 9.424 -0.553 3.129 1.00 83.81 179 VAL A N 1
ATOM 1375 C CA . VAL A 1 179 ? 8.508 0.599 3.124 1.00 83.81 179 VAL A CA 1
ATOM 1376 C C . VAL A 1 179 ? 7.272 0.414 4.006 1.00 83.81 179 VAL A C 1
ATOM 1378 O O . VAL A 1 179 ? 6.530 1.370 4.198 1.00 83.81 179 VAL A O 1
ATOM 1381 N N . TYR A 1 180 ? 7.053 -0.778 4.565 1.00 86.94 180 TYR A N 1
ATOM 1382 C CA . TYR A 1 180 ? 5.832 -1.146 5.294 1.00 86.94 180 TYR A CA 1
ATOM 1383 C C . TYR A 1 180 ? 5.543 -0.228 6.497 1.00 86.94 180 TYR A C 1
ATOM 1385 O O . TYR A 1 180 ? 4.429 0.268 6.674 1.00 86.94 180 TYR A O 1
ATOM 1393 N N . LEU A 1 181 ? 6.567 0.052 7.311 1.00 87.62 181 LEU A N 1
ATOM 1394 C CA . LEU A 1 181 ? 6.437 0.837 8.541 1.00 87.62 181 LEU A CA 1
ATOM 1395 C C . LEU A 1 181 ? 6.425 2.348 8.260 1.00 87.62 181 LEU A C 1
ATOM 1397 O O . LEU A 1 181 ? 7.172 2.831 7.406 1.00 87.62 181 LEU A O 1
ATOM 1401 N N . ALA A 1 182 ? 5.614 3.105 8.992 1.00 88.94 182 ALA A N 1
ATOM 1402 C CA . ALA A 1 182 ? 5.705 4.560 9.033 1.00 88.94 182 ALA A CA 1
ATOM 1403 C C . ALA A 1 182 ? 6.888 5.007 9.909 1.00 88.94 182 ALA A C 1
ATOM 1405 O O . ALA A 1 182 ? 7.240 4.334 10.876 1.00 88.94 182 ALA A O 1
ATOM 1406 N N . ARG A 1 183 ? 7.480 6.166 9.604 1.00 86.75 183 ARG A N 1
ATOM 1407 C CA . ARG A 1 183 ? 8.456 6.819 10.488 1.00 86.75 183 ARG A CA 1
ATOM 1408 C C . ARG A 1 183 ? 7.749 7.884 11.313 1.00 86.75 183 ARG A C 1
ATOM 1410 O O . ARG A 1 183 ? 7.249 8.857 10.744 1.00 86.75 183 ARG A O 1
ATOM 1417 N N . SER A 1 184 ? 7.743 7.732 12.630 1.00 85.12 184 SER A N 1
ATOM 1418 C CA . SER A 1 184 ? 7.322 8.782 13.561 1.00 85.12 184 SER A CA 1
ATOM 1419 C C . SER A 1 184 ? 8.512 9.530 14.155 1.00 85.12 184 SER A C 1
ATOM 1421 O O . SER A 1 184 ? 9.613 8.992 14.232 1.00 85.12 184 SER A O 1
ATOM 1423 N N . ASP A 1 185 ? 8.286 10.782 14.546 1.00 83.38 185 ASP A N 1
ATOM 1424 C CA . ASP A 1 185 ? 9.198 11.524 15.413 1.00 83.38 185 ASP A CA 1
ATOM 1425 C C . ASP A 1 185 ? 9.009 11.135 16.891 1.00 83.38 185 ASP A C 1
ATOM 1427 O O . ASP A 1 185 ? 8.072 10.418 17.253 1.00 83.38 185 ASP A O 1
ATOM 1431 N N . ASP A 1 186 ? 9.877 11.662 17.756 1.00 80.44 186 ASP A N 1
ATOM 1432 C CA . ASP A 1 186 ? 9.834 11.443 19.210 1.00 80.44 186 ASP A CA 1
ATOM 1433 C C . ASP A 1 186 ? 8.534 11.959 19.863 1.00 80.44 186 ASP A C 1
ATOM 1435 O O . ASP A 1 186 ? 8.200 11.584 20.986 1.00 80.44 186 ASP A O 1
ATOM 1439 N N . ASN A 1 187 ? 7.776 12.807 19.160 1.00 79.00 187 ASN A N 1
ATOM 1440 C CA . ASN A 1 187 ? 6.488 13.333 19.610 1.00 79.00 187 ASN A CA 1
ATOM 1441 C C . ASN A 1 187 ? 5.302 12.466 19.141 1.00 79.00 187 ASN A C 1
ATOM 1443 O O . ASN A 1 187 ? 4.149 12.802 19.415 1.00 79.00 187 ASN A O 1
ATOM 1447 N N . GLY A 1 188 ? 5.558 11.369 18.419 1.00 77.31 188 GLY A N 1
ATOM 1448 C CA . GLY A 1 188 ? 4.537 10.474 17.874 1.00 77.31 188 GLY A CA 1
ATOM 1449 C C . GLY A 1 188 ? 3.842 10.991 16.609 1.00 77.31 188 GLY A C 1
ATOM 1450 O O . GLY A 1 188 ? 2.858 10.388 16.170 1.00 77.31 188 GLY A O 1
ATOM 1451 N N . THR A 1 189 ? 4.337 12.075 16.009 1.00 83.94 189 THR A N 1
ATOM 1452 C CA . THR A 1 189 ? 3.871 12.592 14.717 1.00 83.94 189 THR A CA 1
ATOM 1453 C C . THR A 1 189 ? 4.480 11.767 13.592 1.00 83.94 189 THR A C 1
ATOM 1455 O O . THR A 1 189 ? 5.684 11.532 13.561 1.00 83.94 189 THR A O 1
ATOM 1458 N N . VAL A 1 190 ? 3.658 11.339 12.635 1.00 86.19 190 VAL A N 1
ATOM 1459 C CA . VAL A 1 190 ? 4.136 10.612 11.453 1.00 86.19 190 VAL A CA 1
ATOM 1460 C C . VAL A 1 190 ? 4.834 11.588 10.505 1.00 86.19 190 VAL A C 1
ATOM 1462 O O . VAL A 1 190 ? 4.204 12.487 9.952 1.00 86.19 190 VAL A O 1
ATOM 1465 N N . VAL A 1 191 ? 6.146 11.413 10.334 1.00 86.31 191 VAL A N 1
ATOM 1466 C CA . VAL A 1 191 ? 6.992 12.211 9.431 1.00 86.31 191 VAL A CA 1
ATOM 1467 C C . VAL A 1 191 ? 6.989 11.614 8.026 1.00 86.31 191 VAL A C 1
ATOM 1469 O O . VAL A 1 191 ? 6.959 12.347 7.041 1.00 86.31 191 VAL A O 1
ATOM 1472 N N . GLU A 1 192 ? 7.016 10.283 7.930 1.00 86.44 192 GLU A N 1
ATOM 1473 C CA . GLU A 1 192 ? 6.912 9.556 6.663 1.00 86.44 192 GLU A CA 1
ATOM 1474 C C . GLU A 1 192 ? 5.836 8.470 6.787 1.00 86.44 192 GLU A C 1
ATOM 1476 O O . GLU A 1 192 ? 5.989 7.560 7.609 1.00 86.44 192 GLU A O 1
ATOM 1481 N N . PRO A 1 193 ? 4.753 8.542 5.994 1.00 89.31 193 PRO A N 1
ATOM 1482 C CA . PRO A 1 193 ? 3.710 7.523 5.984 1.00 89.31 193 PRO A CA 1
ATOM 1483 C C . PRO A 1 193 ? 4.218 6.122 5.635 1.00 89.31 193 PRO A C 1
ATOM 1485 O O . PRO A 1 193 ? 5.198 5.954 4.897 1.00 89.31 193 PRO A O 1
ATOM 1488 N N . SER A 1 194 ? 3.477 5.106 6.077 1.00 89.94 194 SER A N 1
ATOM 1489 C CA . SER A 1 194 ? 3.637 3.733 5.587 1.00 89.94 194 SER A CA 1
ATOM 1490 C C . SER A 1 194 ? 3.555 3.675 4.061 1.00 89.94 194 SER A C 1
ATOM 1492 O O . SER A 1 194 ? 2.816 4.431 3.428 1.00 89.94 194 SER A O 1
ATOM 1494 N N . PHE A 1 195 ? 4.313 2.756 3.468 1.00 88.94 195 PHE A N 1
ATOM 1495 C CA . PHE A 1 195 ? 4.421 2.519 2.024 1.00 88.94 195 PHE A CA 1
ATOM 1496 C C . PHE A 1 195 ? 4.974 3.702 1.214 1.00 88.94 195 PHE A C 1
ATOM 1498 O O . PHE A 1 195 ? 4.848 3.744 -0.013 1.00 88.94 195 PHE A O 1
ATOM 1505 N N . THR A 1 196 ? 5.623 4.663 1.877 1.00 86.94 196 THR A N 1
ATOM 1506 C CA . THR A 1 196 ? 6.260 5.811 1.223 1.00 86.94 196 THR A CA 1
ATOM 1507 C C . THR A 1 196 ? 7.668 6.036 1.732 1.00 86.94 196 THR A C 1
ATOM 1509 O O . THR A 1 196 ? 7.930 5.882 2.919 1.00 86.94 196 THR A O 1
ATOM 1512 N N . ARG A 1 197 ? 8.581 6.435 0.846 1.00 83.62 197 ARG A N 1
ATOM 1513 C CA . ARG A 1 197 ? 9.925 6.887 1.221 1.00 83.62 197 ARG A CA 1
ATOM 1514 C C . ARG A 1 197 ? 10.291 8.082 0.368 1.00 83.62 197 ARG A C 1
ATOM 1516 O O . ARG A 1 197 ? 10.460 7.942 -0.840 1.00 83.62 197 ARG A O 1
ATOM 1523 N N . PHE A 1 198 ? 10.419 9.253 0.982 1.00 77.44 198 PHE A N 1
ATOM 1524 C CA . PHE A 1 198 ? 10.726 10.474 0.231 1.00 77.44 198 PHE A CA 1
ATOM 1525 C C . PHE A 1 198 ? 12.129 10.418 -0.386 1.00 77.44 198 PHE A C 1
ATOM 1527 O O . PHE A 1 198 ? 12.329 10.896 -1.494 1.00 77.44 198 PHE A O 1
ATOM 1534 N N . SER A 1 199 ? 13.066 9.712 0.253 1.00 69.81 199 SER A N 1
ATOM 1535 C CA . SER A 1 199 ? 14.403 9.447 -0.291 1.00 69.81 199 SER A CA 1
ATOM 1536 C C . SER A 1 199 ? 14.412 8.568 -1.550 1.00 69.81 199 SER A C 1
ATOM 1538 O O . SER A 1 199 ? 15.349 8.671 -2.340 1.00 69.81 199 SER A O 1
ATOM 1540 N N . ALA A 1 200 ? 13.384 7.734 -1.767 1.00 69.50 200 ALA A N 1
ATOM 1541 C CA . ALA A 1 200 ? 13.223 6.957 -3.002 1.00 69.50 200 ALA A CA 1
ATOM 1542 C C . ALA A 1 200 ? 12.685 7.818 -4.151 1.00 69.50 200 ALA A C 1
ATOM 1544 O O . ALA A 1 200 ? 12.832 7.475 -5.325 1.00 69.50 200 ALA A O 1
ATOM 1545 N N . MET A 1 201 ? 12.028 8.926 -3.811 1.00 75.62 201 MET A N 1
ATOM 1546 C CA . MET A 1 201 ? 11.421 9.836 -4.762 1.00 75.62 201 MET A CA 1
ATOM 1547 C C . MET A 1 201 ? 12.483 10.832 -5.208 1.00 75.62 201 MET A C 1
ATOM 1549 O O . MET A 1 201 ? 13.134 11.490 -4.398 1.00 75.62 201 MET A O 1
ATOM 1553 N N . THR A 1 202 ? 12.659 10.931 -6.521 1.00 70.38 202 THR A N 1
ATOM 1554 C CA . THR A 1 202 ? 13.491 11.956 -7.142 1.00 70.38 202 THR A CA 1
ATOM 1555 C C . THR A 1 202 ? 12.655 12.759 -8.119 1.00 70.38 202 THR A C 1
ATOM 1557 O O . THR A 1 202 ? 11.778 12.200 -8.783 1.00 70.38 202 THR A O 1
ATOM 1560 N N . ASP A 1 203 ? 12.928 14.054 -8.241 1.00 66.62 203 ASP A N 1
ATOM 1561 C CA . ASP A 1 203 ? 12.339 14.865 -9.305 1.00 66.62 203 ASP A CA 1
ATOM 1562 C C . ASP A 1 203 ? 12.793 14.388 -10.705 1.00 66.62 203 ASP A C 1
ATOM 1564 O O . ASP A 1 203 ? 13.614 13.477 -10.855 1.00 66.62 203 ASP A O 1
ATOM 1568 N N . ALA A 1 204 ? 12.253 15.005 -11.760 1.00 62.62 204 ALA A N 1
ATOM 1569 C CA . ALA A 1 204 ? 12.609 14.669 -13.142 1.00 62.62 204 ALA A CA 1
ATOM 1570 C C . ALA A 1 204 ? 14.097 14.922 -13.483 1.00 62.62 204 ALA A C 1
ATOM 1572 O O . ALA A 1 204 ? 14.574 14.448 -14.514 1.00 62.62 204 ALA A O 1
ATOM 1573 N N . VAL A 1 205 ? 14.823 15.651 -12.629 1.00 64.31 205 VAL A N 1
ATOM 1574 C CA . VAL A 1 205 ? 16.240 16.013 -12.771 1.00 64.31 205 VAL A CA 1
ATOM 1575 C C . VAL A 1 205 ? 17.138 15.177 -11.835 1.00 64.31 205 VAL A C 1
ATOM 1577 O O . VAL A 1 205 ? 18.360 15.275 -11.907 1.00 64.31 205 VAL A O 1
ATOM 1580 N N . GLY A 1 206 ? 16.555 14.296 -11.010 1.00 66.44 206 GLY A N 1
ATOM 1581 C CA . GLY A 1 206 ? 17.259 13.375 -10.115 1.00 66.44 206 GLY A CA 1
ATOM 1582 C C . GLY A 1 206 ? 17.486 13.877 -8.684 1.00 66.44 206 GLY A C 1
ATOM 1583 O O . GLY A 1 206 ? 18.195 13.208 -7.933 1.00 66.44 206 GLY A O 1
ATOM 1584 N N . SER A 1 207 ? 16.904 15.009 -8.276 1.00 70.00 207 SER A N 1
ATOM 1585 C CA . SER A 1 207 ? 17.064 15.543 -6.913 1.00 70.00 207 SER A CA 1
ATOM 1586 C C . SER A 1 207 ? 16.176 14.792 -5.911 1.00 70.00 207 SER A C 1
ATOM 1588 O O . SER A 1 207 ? 14.995 14.599 -6.214 1.00 70.00 207 SER A O 1
ATOM 1590 N N . PRO A 1 208 ? 16.680 14.397 -4.723 1.00 68.38 208 PRO A N 1
ATOM 1591 C CA . PRO A 1 208 ? 15.869 13.773 -3.676 1.00 68.38 208 PRO A CA 1
ATOM 1592 C C . PRO A 1 208 ? 14.737 14.676 -3.185 1.00 68.38 208 PRO A C 1
ATOM 1594 O O . PRO A 1 208 ? 14.867 15.901 -3.144 1.00 68.38 208 PRO A O 1
ATOM 1597 N N . VAL A 1 209 ? 13.642 14.057 -2.756 1.00 69.62 209 VAL A N 1
ATOM 1598 C CA . VAL A 1 209 ? 12.440 14.753 -2.295 1.00 69.62 209 VAL A CA 1
ATOM 1599 C C . VAL A 1 209 ? 12.439 14.886 -0.768 1.00 69.62 209 VAL A C 1
ATOM 1601 O O . VAL A 1 209 ? 12.697 13.921 -0.055 1.00 69.62 209 VAL A O 1
ATOM 1604 N N . GLY A 1 210 ? 12.145 16.089 -0.255 1.00 69.56 210 GLY A N 1
ATOM 1605 C CA . GLY A 1 210 ? 12.099 16.381 1.189 1.00 69.56 210 GLY A CA 1
ATOM 1606 C C . GLY A 1 210 ? 10.720 16.229 1.850 1.00 69.56 210 GLY A C 1
ATOM 1607 O O . GLY A 1 210 ? 10.638 16.121 3.069 1.00 69.56 210 GLY A O 1
ATOM 1608 N N . SER A 1 211 ? 9.636 16.218 1.070 1.00 74.94 211 SER A N 1
ATOM 1609 C CA . SER A 1 211 ? 8.268 15.930 1.529 1.00 74.94 211 SER A CA 1
ATOM 1610 C C . SER A 1 211 ? 7.386 15.505 0.355 1.00 74.94 211 SER A C 1
ATOM 1612 O O . SER A 1 211 ? 7.696 15.801 -0.801 1.00 74.94 211 SER A O 1
ATOM 1614 N N . LEU A 1 212 ? 6.248 14.862 0.631 1.00 77.12 212 LEU A N 1
ATOM 1615 C CA . LEU A 1 212 ? 5.402 14.277 -0.411 1.00 77.12 212 LEU A CA 1
ATOM 1616 C C . LEU A 1 212 ? 4.898 15.308 -1.439 1.00 77.12 212 LEU A C 1
ATOM 1618 O O . LEU A 1 212 ? 4.754 14.975 -2.612 1.00 77.12 212 LEU A O 1
ATOM 1622 N N . ASN A 1 213 ? 4.665 16.562 -1.039 1.00 77.75 213 ASN A N 1
ATOM 1623 C CA . ASN A 1 213 ? 4.169 17.622 -1.925 1.00 77.75 213 ASN A CA 1
ATOM 1624 C C . ASN A 1 213 ? 5.257 18.559 -2.491 1.00 77.75 213 ASN A C 1
ATOM 1626 O O . ASN A 1 213 ? 4.951 19.348 -3.385 1.00 77.75 213 ASN A O 1
ATOM 1630 N N . ALA A 1 214 ? 6.501 18.506 -2.004 1.00 69.00 214 ALA A N 1
ATOM 1631 C CA . ALA A 1 214 ? 7.517 19.532 -2.273 1.00 69.00 214 ALA A CA 1
ATOM 1632 C C . ALA A 1 214 ? 8.311 19.330 -3.576 1.00 69.00 214 ALA A C 1
ATOM 1634 O O . ALA A 1 214 ? 9.504 19.622 -3.624 1.00 69.00 214 ALA A O 1
ATOM 1635 N N . VAL A 1 215 ? 7.677 18.848 -4.650 1.00 65.50 215 VAL A N 1
ATOM 1636 C CA . VAL A 1 215 ? 8.406 18.492 -5.879 1.00 65.50 215 VAL A CA 1
ATOM 1637 C C . VAL A 1 215 ? 7.744 19.068 -7.123 1.00 65.50 215 VAL A C 1
ATOM 1639 O O . VAL A 1 215 ? 6.711 18.552 -7.570 1.00 65.50 215 VAL A O 1
ATOM 1642 N N . PRO A 1 216 ? 8.342 20.105 -7.733 1.00 68.12 216 PRO A N 1
ATOM 1643 C CA . PRO A 1 216 ? 7.913 20.593 -9.031 1.00 68.12 216 PRO A CA 1
ATOM 1644 C C . PRO A 1 216 ? 7.950 19.458 -10.058 1.00 68.12 216 PRO A C 1
ATOM 1646 O O . PRO A 1 216 ? 8.973 18.810 -10.263 1.00 68.12 216 PRO A O 1
ATOM 1649 N N . GLY A 1 217 ? 6.819 19.185 -10.703 1.00 76.06 217 GLY A N 1
ATOM 1650 C CA . GLY A 1 217 ? 6.763 18.233 -11.807 1.00 76.06 217 GLY A CA 1
ATOM 1651 C C . GLY A 1 217 ? 6.660 16.753 -11.428 1.00 76.06 217 GLY A C 1
ATOM 1652 O O . GLY A 1 217 ? 6.197 15.986 -12.263 1.00 76.06 217 GLY A O 1
ATOM 1653 N N . PHE A 1 218 ? 6.983 16.311 -10.204 1.00 81.38 218 PHE A N 1
ATOM 1654 C CA . PHE A 1 218 ? 6.857 14.879 -9.863 1.00 81.38 218 PHE A CA 1
ATOM 1655 C C . PHE A 1 218 ? 5.417 14.387 -10.010 1.00 81.38 218 PHE A C 1
ATOM 1657 O O . PHE A 1 218 ? 5.179 13.321 -10.557 1.00 81.38 218 PHE A O 1
ATOM 1664 N N . TRP A 1 219 ? 4.427 15.153 -9.558 1.00 83.56 219 TRP A N 1
ATOM 1665 C CA . TRP A 1 219 ? 3.022 14.728 -9.613 1.00 83.56 219 TRP A CA 1
ATOM 1666 C C . TRP A 1 219 ? 2.333 15.035 -10.943 1.00 83.56 219 TRP A C 1
ATOM 1668 O O . TRP A 1 219 ? 1.327 14.405 -11.264 1.00 83.56 219 TRP A O 1
ATOM 1678 N N . THR A 1 220 ? 2.862 15.999 -11.697 1.00 83.62 220 THR A N 1
ATOM 1679 C CA . THR A 1 220 ? 2.204 16.579 -12.876 1.00 83.62 220 THR A CA 1
ATOM 1680 C C . THR A 1 220 ? 2.868 16.210 -14.196 1.00 83.62 220 THR A C 1
ATOM 1682 O O . THR A 1 220 ? 2.190 16.211 -15.218 1.00 83.62 220 THR A O 1
ATOM 1685 N N . ASN A 1 221 ? 4.168 15.903 -14.208 1.00 82.94 221 ASN A N 1
ATOM 1686 C CA . ASN A 1 221 ? 4.870 15.561 -15.441 1.00 82.94 221 ASN A CA 1
ATOM 1687 C C . ASN A 1 221 ? 4.564 14.113 -15.832 1.00 82.94 221 ASN A C 1
ATOM 1689 O O . ASN A 1 221 ? 4.598 13.235 -14.966 1.00 82.94 221 ASN A O 1
ATOM 1693 N N . PRO A 1 222 ? 4.321 13.839 -17.123 1.00 81.19 222 PRO A N 1
ATOM 1694 C CA . PRO A 1 222 ? 4.191 12.471 -17.593 1.00 81.19 222 PRO A CA 1
ATOM 1695 C C . PRO A 1 222 ? 5.508 11.728 -17.361 1.00 81.19 222 PRO A C 1
ATOM 1697 O O . PRO A 1 222 ? 6.586 12.225 -17.698 1.00 81.19 222 PRO A O 1
ATOM 1700 N N . ASP A 1 223 ? 5.431 10.534 -16.786 1.00 79.00 223 ASP A N 1
ATOM 1701 C CA . ASP A 1 223 ? 6.604 9.685 -16.638 1.00 79.00 223 ASP A CA 1
ATOM 1702 C C . ASP A 1 223 ? 6.951 9.013 -17.964 1.00 79.00 223 ASP A C 1
ATOM 1704 O O . ASP A 1 223 ? 6.339 8.028 -18.349 1.00 79.00 223 ASP A O 1
ATOM 1708 N N . THR A 1 224 ? 7.936 9.546 -18.680 1.00 75.44 224 THR A N 1
ATOM 1709 C CA . THR A 1 224 ? 8.404 8.977 -19.956 1.00 75.44 224 THR A CA 1
ATOM 1710 C C . THR A 1 224 ? 9.451 7.878 -19.775 1.00 75.44 224 THR A C 1
ATOM 1712 O O . THR A 1 224 ? 9.699 7.101 -20.693 1.00 75.44 224 THR A O 1
ATOM 1715 N N . THR A 1 225 ? 10.092 7.815 -18.603 1.00 72.88 225 THR A N 1
ATOM 1716 C CA . THR A 1 225 ? 11.218 6.900 -18.321 1.00 72.88 225 THR A CA 1
ATOM 1717 C C . THR A 1 225 ? 10.816 5.760 -17.372 1.00 72.88 225 THR A C 1
ATOM 1719 O O . THR A 1 225 ? 11.597 4.841 -17.140 1.00 72.88 225 THR A O 1
ATOM 1722 N N . GLY A 1 226 ? 9.609 5.802 -16.802 1.00 74.75 226 GLY A N 1
ATOM 1723 C CA . GLY A 1 226 ? 9.125 4.854 -15.795 1.00 74.75 226 GLY A CA 1
ATOM 1724 C C . GLY A 1 226 ? 9.704 5.070 -14.392 1.00 74.75 226 GLY A C 1
ATOM 1725 O O . GLY A 1 226 ? 9.436 4.267 -13.506 1.00 74.75 226 GLY A O 1
ATOM 1726 N N . LYS A 1 227 ? 10.511 6.120 -14.176 1.00 77.31 227 LYS A N 1
ATOM 1727 C CA . LYS A 1 227 ? 11.229 6.357 -12.909 1.00 77.31 227 LYS A CA 1
ATOM 1728 C C . LYS A 1 227 ? 10.326 6.955 -11.834 1.00 77.31 227 LYS A C 1
ATOM 1730 O O . LYS A 1 227 ? 10.413 6.574 -10.668 1.00 77.31 227 LYS A O 1
ATOM 1735 N N . LEU A 1 228 ? 9.463 7.891 -12.224 1.00 81.50 228 LEU A N 1
ATOM 1736 C CA . LEU A 1 228 ? 8.625 8.640 -11.289 1.00 81.50 228 LEU A CA 1
ATOM 1737 C C . LEU A 1 228 ? 7.506 7.753 -10.725 1.00 81.50 228 LEU A C 1
ATOM 1739 O O . LEU A 1 228 ? 7.195 7.811 -9.537 1.00 81.50 228 LEU A O 1
ATOM 1743 N N . LYS A 1 229 ? 6.919 6.884 -11.556 1.00 81.56 229 LYS A N 1
ATOM 1744 C CA . LYS A 1 229 ? 5.881 5.942 -11.132 1.00 81.56 229 LYS A CA 1
ATOM 1745 C C . LYS A 1 229 ? 6.445 4.809 -10.275 1.00 81.56 229 LYS A C 1
ATOM 1747 O O . LYS A 1 229 ? 5.778 4.420 -9.320 1.00 81.56 229 LYS A O 1
ATOM 1752 N N . THR A 1 230 ? 7.667 4.331 -10.538 1.00 84.00 230 THR A N 1
ATOM 1753 C CA . THR A 1 230 ? 8.309 3.303 -9.693 1.00 84.00 230 THR A CA 1
ATOM 1754 C C . THR A 1 230 ? 8.678 3.794 -8.299 1.00 84.00 230 THR A C 1
ATOM 1756 O O . THR A 1 230 ? 8.823 2.974 -7.400 1.00 84.00 230 THR A O 1
ATOM 1759 N N . ALA A 1 231 ? 8.817 5.103 -8.093 1.00 84.06 231 ALA A N 1
ATOM 1760 C CA . ALA A 1 231 ? 9.247 5.657 -6.812 1.00 84.06 231 ALA A CA 1
ATOM 1761 C C . ALA A 1 231 ? 8.133 5.733 -5.752 1.00 84.06 231 ALA A C 1
ATOM 1763 O O . ALA A 1 231 ? 8.417 5.945 -4.576 1.00 84.06 231 ALA A O 1
ATOM 1764 N N . THR A 1 232 ? 6.859 5.585 -6.136 1.00 86.94 232 THR A N 1
ATOM 1765 C CA . THR A 1 232 ? 5.739 5.683 -5.191 1.00 86.94 232 THR A CA 1
ATOM 1766 C C . THR A 1 232 ? 4.600 4.736 -5.529 1.00 86.94 232 THR A C 1
ATOM 1768 O O . THR A 1 232 ? 4.183 4.613 -6.682 1.00 86.94 232 THR A O 1
ATOM 1771 N N . ILE A 1 233 ? 4.066 4.079 -4.500 1.00 89.06 233 ILE A N 1
ATOM 1772 C CA . ILE A 1 233 ? 2.883 3.219 -4.605 1.00 89.06 233 ILE A CA 1
ATOM 1773 C C . ILE A 1 233 ? 1.614 4.062 -4.820 1.00 89.06 233 ILE A C 1
ATOM 1775 O O . ILE A 1 233 ? 0.671 3.621 -5.486 1.00 89.06 233 ILE A O 1
ATOM 1779 N N . ARG A 1 234 ? 1.616 5.312 -4.340 1.00 89.19 234 ARG A N 1
ATOM 1780 C CA . ARG A 1 234 ? 0.503 6.243 -4.505 1.00 89.19 234 ARG A CA 1
ATOM 1781 C C . ARG A 1 234 ? 0.204 6.483 -5.991 1.00 89.19 234 ARG A C 1
ATOM 1783 O O . ARG A 1 234 ? 1.124 6.737 -6.778 1.00 89.19 234 ARG A O 1
ATOM 1790 N N . PRO A 1 235 ? -1.068 6.457 -6.425 1.00 87.94 235 PRO A N 1
ATOM 1791 C CA . PRO A 1 235 ? -1.429 6.912 -7.760 1.00 87.94 235 PRO A CA 1
ATOM 1792 C C . PRO A 1 235 ? -0.967 8.357 -7.991 1.00 87.94 235 PRO A C 1
ATOM 1794 O O . PRO A 1 235 ? -1.129 9.232 -7.141 1.00 87.94 235 PRO A O 1
ATOM 1797 N N . ARG A 1 236 ? -0.364 8.619 -9.147 1.00 85.94 236 ARG A N 1
ATOM 1798 C CA . ARG A 1 236 ? 0.088 9.955 -9.537 1.00 85.94 236 ARG A CA 1
ATOM 1799 C C . ARG A 1 236 ? -0.977 10.596 -10.438 1.00 85.94 236 ARG A C 1
ATOM 1801 O O . ARG A 1 236 ? -1.525 9.893 -11.290 1.00 85.94 236 ARG A O 1
ATOM 1808 N N . PRO A 1 237 ? -1.295 11.894 -10.269 1.00 85.88 237 PRO A N 1
ATOM 1809 C CA . PRO A 1 237 ? -2.258 12.584 -11.128 1.00 85.88 237 PRO A CA 1
ATOM 1810 C C . PRO A 1 237 ? -1.920 12.498 -12.621 1.00 85.88 237 PRO A C 1
ATOM 1812 O O . PRO A 1 237 ? -2.820 12.275 -13.427 1.00 85.88 237 PRO A O 1
ATOM 1815 N N . ALA A 1 238 ? -0.633 12.608 -12.974 1.00 84.25 238 ALA A N 1
ATOM 1816 C CA . ALA A 1 238 ? -0.157 12.562 -14.357 1.00 84.25 238 ALA A CA 1
ATOM 1817 C C . ALA A 1 238 ? -0.553 11.278 -15.114 1.00 84.25 238 ALA A C 1
ATOM 1819 O O . ALA A 1 238 ? -0.917 11.354 -16.284 1.00 84.25 238 ALA A O 1
ATOM 1820 N N . GLU A 1 239 ? -0.523 10.111 -14.460 1.00 79.75 239 GLU A N 1
ATOM 1821 C CA . GLU A 1 239 ? -0.826 8.816 -15.094 1.00 79.75 239 GLU A CA 1
ATOM 1822 C C . GLU A 1 239 ? -2.256 8.315 -14.848 1.00 79.75 239 GLU A C 1
ATOM 1824 O O . GLU A 1 239 ? -2.678 7.348 -15.479 1.00 79.75 239 GLU A O 1
ATOM 1829 N N . HIS A 1 240 ? -3.000 8.922 -13.921 1.00 76.00 240 HIS A N 1
ATOM 1830 C CA . HIS A 1 240 ? -4.330 8.437 -13.551 1.00 76.00 240 HIS A CA 1
ATOM 1831 C C . HIS A 1 240 ? -5.446 9.246 -14.222 1.00 76.00 240 HIS A C 1
ATOM 1833 O O . HIS A 1 240 ? -6.223 8.714 -15.012 1.00 76.00 240 HIS A O 1
ATOM 1839 N N . ASN A 1 241 ? -5.548 10.527 -13.872 1.00 73.81 241 ASN A N 1
ATOM 1840 C CA . ASN A 1 241 ? -6.536 11.491 -14.352 1.00 73.81 241 ASN A CA 1
ATOM 1841 C C . ASN A 1 241 ? -6.144 12.855 -13.760 1.00 73.81 241 ASN A C 1
ATOM 1843 O O . ASN A 1 241 ? -5.831 12.932 -12.572 1.00 73.81 241 ASN A O 1
ATOM 1847 N N . SER A 1 242 ? -6.245 13.935 -14.536 1.00 70.31 242 SER A N 1
ATOM 1848 C CA . SER A 1 242 ? -6.019 15.306 -14.056 1.00 70.31 242 SER A CA 1
ATOM 1849 C C . SER A 1 242 ? -6.947 15.732 -12.907 1.00 70.31 242 SER A C 1
ATOM 1851 O O . SER A 1 242 ? -6.632 16.677 -12.191 1.00 70.31 242 SER A O 1
ATOM 1853 N N . GLN A 1 243 ? -8.071 15.037 -12.697 1.00 80.06 243 GLN A N 1
ATOM 1854 C CA . GLN A 1 243 ? -8.976 15.247 -11.560 1.00 80.06 243 GLN A CA 1
ATOM 1855 C C . GLN A 1 243 ? -8.501 14.589 -10.255 1.00 80.06 243 GLN A C 1
ATOM 1857 O O . GLN A 1 243 ? -9.069 14.869 -9.200 1.00 80.06 243 GLN A O 1
ATOM 1862 N N . PHE A 1 244 ? -7.520 13.684 -10.305 1.00 83.88 244 PHE A N 1
ATOM 1863 C CA . PHE A 1 244 ? -6.969 13.081 -9.097 1.00 83.88 244 PHE A CA 1
ATOM 1864 C C . PHE A 1 244 ? -6.081 14.111 -8.384 1.00 83.88 244 PHE A C 1
ATOM 1866 O O . PHE A 1 244 ? -5.162 14.643 -9.011 1.00 83.88 244 PHE A O 1
ATOM 1873 N N . PRO A 1 245 ? -6.331 14.435 -7.104 1.00 86.38 245 PRO A N 1
ATOM 1874 C CA . PRO A 1 245 ? -5.621 15.528 -6.463 1.00 86.38 245 PRO A CA 1
ATOM 1875 C C . PRO A 1 245 ? -4.160 15.159 -6.174 1.00 86.38 245 PRO A C 1
ATOM 1877 O O . PRO A 1 245 ? -3.801 14.002 -5.912 1.00 86.38 245 PRO A O 1
ATOM 1880 N N . GLY A 1 246 ? -3.300 16.176 -6.205 1.00 85.38 246 GLY A N 1
ATOM 1881 C CA . GLY A 1 246 ? -1.951 16.072 -5.655 1.00 85.38 246 GLY A CA 1
ATOM 1882 C C . GLY A 1 246 ? -1.997 15.814 -4.142 1.00 85.38 246 GLY A C 1
ATOM 1883 O O . GLY A 1 246 ? -2.995 16.149 -3.500 1.00 85.38 246 GLY A O 1
ATOM 1884 N N . PRO A 1 247 ? -0.953 15.199 -3.569 1.00 85.81 247 PRO A N 1
ATOM 1885 C CA . PRO A 1 247 ? -0.921 14.920 -2.139 1.00 85.81 247 PRO A CA 1
ATOM 1886 C C . PRO A 1 247 ? -0.737 16.199 -1.320 1.00 85.81 247 PRO A C 1
ATOM 1888 O O . PRO A 1 247 ? -0.134 17.171 -1.787 1.00 85.81 247 PRO A O 1
ATOM 1891 N N . ALA A 1 248 ? -1.190 16.173 -0.065 1.00 86.38 248 ALA A N 1
ATOM 1892 C CA . ALA A 1 248 ? -0.737 17.148 0.921 1.00 86.38 248 ALA A CA 1
ATOM 1893 C C . ALA A 1 248 ? 0.700 16.824 1.375 1.00 86.38 248 ALA A C 1
ATOM 1895 O O . ALA A 1 248 ? 1.262 15.788 1.019 1.00 86.38 248 ALA A O 1
ATOM 1896 N N . ALA A 1 249 ? 1.315 17.712 2.160 1.00 80.25 249 ALA A N 1
ATOM 1897 C CA . ALA A 1 249 ? 2.718 17.573 2.564 1.00 80.25 249 ALA A CA 1
ATOM 1898 C C . ALA A 1 249 ? 3.033 16.265 3.301 1.00 80.25 249 ALA A C 1
ATOM 1900 O O . ALA A 1 249 ? 4.084 15.672 3.066 1.00 80.25 249 ALA A O 1
ATOM 1901 N N . SER A 1 250 ? 2.112 15.828 4.158 1.00 78.31 250 SER A N 1
ATOM 1902 C CA . SER A 1 250 ? 2.273 14.691 5.064 1.00 78.31 250 SER A CA 1
ATOM 1903 C C . SER A 1 250 ? 1.502 13.434 4.644 1.00 78.31 250 SER A C 1
ATOM 1905 O O . SER A 1 250 ? 1.779 12.361 5.160 1.00 78.31 250 SER A O 1
ATOM 1907 N N . GLY A 1 251 ? 0.582 13.520 3.677 1.00 86.19 251 GLY A N 1
ATOM 1908 C CA . GLY A 1 251 ? -0.197 12.371 3.202 1.00 86.19 251 GLY A CA 1
ATOM 1909 C C . GLY A 1 251 ? -1.552 12.754 2.605 1.00 86.19 251 GLY A C 1
ATOM 1910 O O . GLY A 1 251 ? -1.850 13.933 2.408 1.00 86.19 251 GLY A O 1
ATOM 1911 N N . ASP A 1 252 ? -2.399 11.759 2.349 1.00 89.06 252 ASP A N 1
ATOM 1912 C CA . ASP A 1 252 ? -3.752 11.934 1.801 1.00 89.06 252 ASP A CA 1
ATOM 1913 C C . ASP A 1 252 ? -4.853 11.760 2.859 1.00 89.06 252 ASP A C 1
ATOM 1915 O O . ASP A 1 252 ? -5.877 12.439 2.802 1.00 89.06 252 ASP A O 1
ATOM 1919 N N . VAL A 1 253 ? -4.648 10.852 3.819 1.00 90.44 253 VAL A N 1
ATOM 1920 C CA . VAL A 1 253 ? -5.648 10.456 4.821 1.00 90.44 253 VAL A CA 1
ATOM 1921 C C . VAL A 1 253 ? -5.055 10.564 6.218 1.00 90.44 253 VAL A C 1
ATOM 1923 O O . VAL A 1 253 ? -3.865 10.321 6.423 1.00 90.44 253 VAL A O 1
ATOM 1926 N N . ARG A 1 254 ? -5.905 10.920 7.180 1.00 90.56 254 ARG A N 1
ATOM 1927 C CA . ARG A 1 254 ? -5.610 10.868 8.609 1.00 90.56 254 ARG A CA 1
ATOM 1928 C C . ARG A 1 254 ? -6.288 9.644 9.217 1.00 90.56 254 ARG A C 1
ATOM 1930 O O . ARG A 1 254 ? -7.509 9.646 9.383 1.00 90.56 254 ARG A O 1
ATOM 1937 N N . ASN A 1 255 ? -5.492 8.638 9.552 1.00 88.94 255 ASN A N 1
ATOM 1938 C CA . ASN A 1 255 ? -5.934 7.429 10.236 1.00 88.94 255 ASN A CA 1
ATOM 1939 C C . ASN A 1 255 ? -5.778 7.540 11.762 1.00 88.94 255 ASN A C 1
ATOM 1941 O O . ASN A 1 255 ? -6.525 6.892 12.492 1.00 88.94 255 ASN A O 1
ATOM 1945 N N . LEU A 1 256 ? -4.862 8.377 12.267 1.00 86.56 256 LEU A N 1
ATOM 1946 C CA . LEU A 1 256 ? -4.709 8.629 13.699 1.00 86.56 256 LEU A CA 1
ATOM 1947 C C . LEU A 1 256 ? -5.831 9.540 14.211 1.00 86.56 256 LEU A C 1
ATOM 1949 O O . LEU A 1 256 ? -5.907 10.700 13.795 1.00 86.56 256 LEU A O 1
ATOM 1953 N N . PRO A 1 257 ? -6.644 9.091 15.186 1.00 81.31 257 PRO A N 1
ATOM 1954 C CA . PRO A 1 257 ? -7.699 9.923 15.770 1.00 81.31 257 PRO A CA 1
ATOM 1955 C C . PRO A 1 257 ? -7.156 11.204 16.418 1.00 81.31 257 PRO A C 1
ATOM 1957 O O . PRO A 1 257 ? -7.808 12.244 16.399 1.00 81.31 257 PRO A O 1
ATOM 1960 N N . TRP A 1 258 ? -5.943 11.124 16.968 1.00 78.81 258 TRP A N 1
ATOM 1961 C CA . TRP A 1 258 ? -5.264 12.205 17.691 1.00 78.81 258 TRP A CA 1
ATOM 1962 C C . TRP A 1 258 ? -4.261 12.974 16.818 1.00 78.81 258 TRP A C 1
ATOM 1964 O O . TRP A 1 258 ? -3.620 13.909 17.293 1.00 78.81 258 TRP A O 1
ATOM 1974 N N . GLY A 1 259 ? -4.088 12.565 15.557 1.00 77.44 259 GLY A N 1
ATOM 1975 C CA . GLY A 1 259 ? -3.145 13.182 14.633 1.00 77.44 259 GLY A CA 1
ATOM 1976 C C . GLY A 1 259 ? -3.606 14.572 14.194 1.00 77.44 259 GLY A C 1
ATOM 1977 O O . GLY A 1 259 ? -4.779 14.802 13.894 1.00 77.44 259 GLY A O 1
ATOM 1978 N N . THR A 1 260 ? -2.674 15.518 14.113 1.00 81.69 260 THR A N 1
ATOM 1979 C CA . THR A 1 260 ? -2.940 16.875 13.601 1.00 81.69 260 THR A CA 1
ATOM 1980 C C . THR A 1 260 ? -2.755 16.985 12.087 1.00 81.69 260 THR A C 1
ATOM 1982 O O . THR A 1 260 ? -3.173 17.972 11.484 1.00 81.69 260 THR A O 1
ATOM 1985 N N . GLN A 1 261 ? -2.152 15.971 11.467 1.00 86.75 261 GLN A N 1
ATOM 1986 C CA . GLN A 1 261 ? -1.787 15.931 10.055 1.00 86.75 261 GLN A CA 1
ATOM 1987 C C . GLN A 1 261 ? -2.249 14.619 9.411 1.00 86.75 261 GLN A C 1
ATOM 1989 O O . GLN A 1 261 ? -2.621 13.679 10.113 1.00 86.75 261 GLN A O 1
ATOM 1994 N N . ASN A 1 262 ? -2.226 14.562 8.078 1.00 89.81 262 ASN A N 1
ATOM 1995 C CA . ASN A 1 262 ? -2.387 13.300 7.363 1.00 89.81 262 ASN A CA 1
ATOM 1996 C C . ASN A 1 262 ? -1.177 12.403 7.651 1.00 89.81 262 ASN A C 1
ATOM 1998 O O . ASN A 1 262 ? -0.053 12.888 7.721 1.00 89.81 262 ASN A O 1
ATOM 2002 N N . ASP A 1 263 ? -1.418 11.110 7.813 1.00 89.31 263 ASP A N 1
ATOM 2003 C CA . ASP A 1 263 ? -0.420 10.122 8.246 1.00 89.31 263 ASP A CA 1
ATOM 2004 C C . ASP A 1 263 ? -0.333 8.918 7.297 1.00 89.31 263 ASP A C 1
ATOM 2006 O O . ASP A 1 263 ? 0.516 8.046 7.465 1.00 89.31 263 ASP A O 1
ATOM 2010 N N . SER A 1 264 ? -1.206 8.877 6.289 1.00 91.75 264 SER A N 1
ATOM 2011 C CA . SER A 1 264 ? -1.368 7.757 5.370 1.00 91.75 264 SER A CA 1
ATOM 2012 C C . SER A 1 264 ? -1.555 8.257 3.942 1.00 91.75 264 SER A C 1
ATOM 2014 O O . SER A 1 264 ? -2.126 9.327 3.714 1.00 91.75 264 SER A O 1
ATOM 2016 N N . VAL A 1 265 ? -1.111 7.476 2.959 1.00 91.88 265 VAL A N 1
ATOM 2017 C CA . VAL A 1 265 ? -1.312 7.773 1.531 1.00 91.88 265 VAL A CA 1
ATOM 2018 C C . VAL A 1 265 ? -2.325 6.835 0.899 1.00 91.88 265 VAL A C 1
ATOM 2020 O O . VAL A 1 265 ? -2.532 5.717 1.368 1.00 91.88 265 VAL A O 1
ATOM 2023 N N . TRP A 1 266 ? -2.935 7.276 -0.198 1.00 92.81 266 TRP A N 1
ATOM 2024 C CA . TRP A 1 266 ? -3.797 6.411 -0.991 1.00 92.81 266 TRP A CA 1
ATOM 2025 C C . TRP A 1 266 ? -2.999 5.389 -1.791 1.00 92.81 266 TRP A C 1
ATOM 2027 O O . TRP A 1 266 ? -2.045 5.723 -2.488 1.00 92.81 266 TRP A O 1
ATOM 2037 N N . ILE A 1 267 ? -3.467 4.150 -1.760 1.00 92.50 267 ILE A N 1
ATOM 2038 C CA . ILE A 1 267 ? -2.895 2.996 -2.436 1.00 92.50 267 ILE A CA 1
ATOM 2039 C C . ILE A 1 267 ? -3.997 2.317 -3.244 1.00 92.50 267 ILE A C 1
ATOM 2041 O O . ILE A 1 267 ? -5.129 2.136 -2.786 1.00 92.50 267 ILE A O 1
ATOM 2045 N N . ASP A 1 268 ? -3.654 1.944 -4.472 1.00 91.81 268 ASP A N 1
ATOM 2046 C CA . ASP A 1 268 ? -4.511 1.138 -5.327 1.00 91.81 268 ASP A CA 1
ATOM 2047 C C . ASP A 1 268 ? -4.187 -0.352 -5.125 1.00 91.81 268 ASP A C 1
ATOM 2049 O O . ASP A 1 268 ? -3.069 -0.768 -5.401 1.00 91.81 268 ASP A O 1
ATOM 2053 N N . LEU A 1 269 ? -5.156 -1.155 -4.676 1.00 91.81 269 LEU A N 1
ATOM 2054 C CA . LEU A 1 269 ? -5.006 -2.606 -4.455 1.00 91.81 269 LEU A CA 1
ATOM 2055 C C . LEU A 1 269 ? -5.490 -3.479 -5.625 1.00 91.81 269 LEU A C 1
ATOM 2057 O O . LEU A 1 269 ? -5.723 -4.681 -5.486 1.00 91.81 269 LEU A O 1
ATOM 2061 N N . GLY A 1 270 ? -5.721 -2.880 -6.790 1.00 89.06 270 GLY A N 1
ATOM 2062 C CA . GLY A 1 270 ? -6.138 -3.614 -7.983 1.00 89.06 270 GLY A CA 1
ATOM 2063 C C . GLY A 1 270 ? -7.617 -4.010 -8.011 1.00 89.06 270 GLY A C 1
ATOM 2064 O O . GLY A 1 270 ? -8.017 -4.740 -8.914 1.00 89.06 270 GLY A O 1
ATOM 2065 N N . VAL A 1 271 ? -8.449 -3.501 -7.090 1.00 89.31 271 VAL A N 1
ATOM 2066 C CA . VAL A 1 271 ? -9.891 -3.815 -7.049 1.00 89.31 271 VAL A CA 1
ATOM 2067 C C . VAL A 1 271 ? -10.554 -3.490 -8.401 1.00 89.31 271 VAL A C 1
ATOM 2069 O O . VAL A 1 271 ? -10.376 -2.385 -8.921 1.00 89.31 271 VAL A O 1
ATOM 2072 N N . PRO A 1 272 ? -11.336 -4.403 -9.003 1.00 85.56 272 PRO A N 1
ATOM 2073 C CA . PRO A 1 272 ? -11.994 -4.131 -10.278 1.00 85.56 272 PRO A CA 1
ATOM 2074 C C . PRO A 1 272 ? -12.925 -2.913 -10.180 1.00 85.56 272 PRO A C 1
ATOM 2076 O O . PRO A 1 272 ? -13.715 -2.857 -9.234 1.00 85.56 272 PRO A O 1
ATOM 2079 N N . PRO A 1 273 ? -12.876 -1.948 -11.120 1.00 86.25 273 PRO A N 1
ATOM 2080 C CA . PRO A 1 273 ? -13.728 -0.761 -11.080 1.00 86.25 273 PRO A CA 1
ATOM 2081 C C . PRO A 1 273 ? -15.200 -1.123 -11.317 1.00 86.25 273 PRO A C 1
ATOM 2083 O O . PRO A 1 273 ? -15.516 -1.966 -12.158 1.00 86.25 273 PRO A O 1
ATOM 2086 N N . LYS A 1 274 ? -16.111 -0.434 -10.629 1.00 86.00 274 LYS A N 1
ATOM 2087 C CA . LYS A 1 274 ? -17.560 -0.544 -10.841 1.00 86.00 274 LYS A CA 1
ATOM 2088 C C . LYS A 1 274 ? -18.089 0.679 -11.578 1.00 86.00 274 LYS A C 1
ATOM 2090 O O . LYS A 1 274 ? -17.512 1.764 -11.524 1.00 86.00 274 LYS A O 1
ATOM 2095 N N . THR A 1 275 ? -19.195 0.492 -12.292 1.00 85.94 275 THR A N 1
ATOM 2096 C CA . THR A 1 275 ? -19.886 1.568 -13.016 1.00 85.94 275 THR A CA 1
ATOM 2097 C C . THR A 1 275 ? -21.129 1.965 -12.229 1.00 85.94 275 THR A C 1
ATOM 2099 O O . THR A 1 275 ? -21.928 1.107 -11.861 1.00 85.94 275 THR A O 1
ATOM 2102 N N . ALA A 1 276 ? -21.276 3.253 -11.924 1.00 81.69 276 ALA A N 1
ATOM 2103 C CA . ALA A 1 276 ? -22.456 3.785 -11.248 1.00 81.69 276 ALA A CA 1
ATOM 2104 C C . ALA A 1 276 ? -23.618 3.934 -12.239 1.00 81.69 276 ALA A C 1
ATOM 2106 O O . ALA A 1 276 ? -23.415 3.946 -13.452 1.00 81.69 276 ALA A O 1
ATOM 2107 N N . ALA A 1 277 ? -24.837 4.118 -11.724 1.00 80.38 277 ALA A N 1
ATOM 2108 C CA . ALA A 1 277 ? -26.031 4.336 -12.548 1.00 80.38 277 ALA A CA 1
ATOM 2109 C C . ALA A 1 277 ? -25.910 5.550 -13.495 1.00 80.38 277 ALA A C 1
ATOM 2111 O O . ALA A 1 277 ? -26.554 5.593 -14.536 1.00 80.38 277 ALA A O 1
ATOM 2112 N N . ASN A 1 278 ? -25.045 6.515 -13.167 1.00 81.06 278 ASN A N 1
ATOM 2113 C CA . ASN A 1 278 ? -24.726 7.679 -13.999 1.00 81.06 278 ASN A CA 1
ATOM 2114 C C . ASN A 1 278 ? -23.647 7.408 -15.075 1.00 81.06 278 ASN A C 1
ATOM 2116 O O . ASN A 1 278 ? -23.150 8.351 -15.683 1.00 81.06 278 ASN A O 1
ATOM 2120 N N . GLY A 1 279 ? -23.219 6.155 -15.265 1.00 81.81 279 GLY A N 1
ATOM 2121 C CA . GLY A 1 279 ? -22.164 5.769 -16.210 1.00 81.81 279 GLY A CA 1
ATOM 2122 C C . GLY A 1 279 ? -20.735 6.085 -15.749 1.00 81.81 279 GLY A C 1
ATOM 2123 O O . GLY A 1 279 ? -19.776 5.681 -16.409 1.00 81.81 279 GLY A O 1
ATOM 2124 N N . LYS A 1 280 ? -20.551 6.762 -14.606 1.00 82.12 280 LYS A N 1
ATOM 2125 C CA . LYS A 1 280 ? -19.224 7.064 -14.057 1.00 82.12 280 LYS A CA 1
ATOM 2126 C C . LYS A 1 280 ? -18.615 5.803 -13.452 1.00 82.12 280 LYS A C 1
ATOM 2128 O O . LYS A 1 280 ? -19.232 5.139 -12.619 1.00 82.12 280 LYS A O 1
ATOM 2133 N N . ARG A 1 281 ? -17.378 5.494 -13.840 1.00 83.31 281 ARG A N 1
ATOM 2134 C CA . ARG A 1 281 ? -16.592 4.430 -13.210 1.00 83.31 281 ARG A CA 1
ATOM 2135 C C . ARG A 1 281 ? -15.930 4.948 -11.941 1.00 83.31 281 ARG A C 1
ATOM 2137 O O . ARG A 1 281 ? -15.413 6.064 -11.922 1.00 83.31 281 ARG A O 1
ATOM 2144 N N . TYR A 1 282 ? -15.940 4.136 -10.898 1.00 83.00 282 TYR A N 1
ATOM 2145 C CA . TYR A 1 282 ? -15.253 4.406 -9.641 1.00 83.00 282 TYR A CA 1
ATOM 2146 C C . TYR A 1 282 ? -14.549 3.139 -9.169 1.00 83.00 282 TYR A C 1
ATOM 2148 O O . TYR A 1 282 ? -14.915 2.017 -9.528 1.00 83.00 282 TYR A O 1
ATOM 2156 N N . LYS A 1 283 ? -13.505 3.342 -8.376 1.00 86.50 283 LYS A N 1
ATOM 2157 C CA . LYS A 1 283 ? -12.675 2.287 -7.814 1.00 86.50 283 LYS A CA 1
ATOM 2158 C C . LYS A 1 283 ? -12.249 2.714 -6.408 1.00 86.50 283 LYS A C 1
ATOM 2160 O O . LYS A 1 283 ? -11.896 3.884 -6.245 1.00 86.50 283 LYS A O 1
ATOM 2165 N N . PRO A 1 284 ? -12.315 1.824 -5.407 1.00 88.94 284 PRO A N 1
ATOM 2166 C CA . PRO A 1 284 ? -11.875 2.150 -4.060 1.00 88.94 284 PRO A CA 1
ATOM 2167 C C . PRO A 1 284 ? -10.350 2.264 -4.003 1.00 88.94 284 PRO A C 1
ATOM 2169 O O . PRO A 1 284 ? -9.631 1.509 -4.661 1.00 88.94 284 PRO A O 1
ATOM 2172 N N . LEU A 1 285 ? -9.881 3.211 -3.195 1.00 90.94 285 LEU A N 1
ATOM 2173 C CA . LEU A 1 285 ? -8.488 3.341 -2.787 1.00 90.94 285 LEU A CA 1
ATOM 2174 C C . LEU A 1 285 ? -8.404 3.108 -1.283 1.00 90.94 285 LEU A C 1
ATOM 2176 O O . LEU A 1 285 ? -9.362 3.369 -0.554 1.00 90.94 285 LEU A O 1
ATOM 2180 N N . PHE A 1 286 ? -7.253 2.628 -0.840 1.00 92.88 286 PHE A N 1
ATOM 2181 C CA . PHE A 1 286 ? -7.012 2.225 0.538 1.00 92.88 286 PHE A CA 1
ATOM 2182 C C . PHE A 1 286 ? -5.901 3.078 1.131 1.00 92.88 286 PHE A C 1
ATOM 2184 O O . PHE A 1 286 ? -5.044 3.564 0.400 1.00 92.88 286 PHE A O 1
ATOM 2191 N N . ALA A 1 287 ? -5.915 3.276 2.441 1.00 93.12 287 ALA A N 1
ATOM 2192 C CA . ALA A 1 287 ? -4.864 3.999 3.139 1.00 93.12 287 ALA A CA 1
ATOM 2193 C C . ALA A 1 287 ? -4.544 3.257 4.431 1.00 93.12 287 ALA A C 1
ATOM 2195 O O . ALA A 1 287 ? -5.420 3.080 5.277 1.00 93.12 287 ALA A O 1
ATOM 2196 N N . PHE A 1 288 ? -3.296 2.824 4.567 1.00 92.38 288 PHE A N 1
ATOM 2197 C CA . PHE A 1 288 ? -2.829 2.084 5.730 1.00 92.38 288 PHE A CA 1
ATOM 2198 C C . PHE A 1 288 ? -1.849 2.931 6.521 1.00 92.38 288 PHE A C 1
ATOM 2200 O O . PHE A 1 288 ? -0.993 3.599 5.940 1.00 92.38 288 PHE A O 1
ATOM 2207 N N . LEU A 1 289 ? -1.952 2.825 7.840 1.00 91.44 289 LEU A N 1
ATOM 2208 C CA . LEU A 1 289 ? -0.933 3.284 8.762 1.00 91.44 289 LEU A CA 1
ATOM 2209 C C . LEU A 1 289 ? -0.451 2.088 9.577 1.00 91.44 289 LEU A C 1
ATOM 2211 O O . LEU A 1 289 ? -1.220 1.508 10.341 1.00 91.44 289 LEU A O 1
ATOM 2215 N N . VAL A 1 290 ? 0.820 1.741 9.419 1.00 89.12 290 VAL A N 1
ATOM 2216 C CA . VAL A 1 290 ? 1.498 0.722 10.217 1.00 89.12 290 VAL A CA 1
ATOM 2217 C C . VAL A 1 290 ? 2.546 1.426 11.063 1.00 89.12 290 VAL A C 1
ATOM 2219 O O . VAL A 1 290 ? 3.466 2.044 10.532 1.00 89.12 290 VAL A O 1
ATOM 2222 N N . GLN A 1 291 ? 2.408 1.332 12.379 1.00 86.12 291 GLN A N 1
ATOM 2223 C CA . GLN A 1 291 ? 3.363 1.883 13.337 1.00 86.12 291 GLN A CA 1
ATOM 2224 C C . GLN A 1 291 ? 3.984 0.757 14.147 1.00 86.12 291 GLN A C 1
ATOM 2226 O O . GLN A 1 291 ? 3.406 -0.326 14.271 1.00 86.12 291 GLN A O 1
ATOM 2231 N N . ASP A 1 292 ? 5.164 1.022 14.690 1.00 76.50 292 ASP A N 1
ATOM 2232 C CA . ASP A 1 292 ? 5.749 0.148 15.683 1.00 76.50 292 ASP A CA 1
ATOM 2233 C C . ASP A 1 292 ? 4.917 0.195 16.969 1.00 76.50 292 ASP A C 1
ATOM 2235 O O . ASP A 1 292 ? 4.229 1.165 17.302 1.00 76.50 292 ASP A O 1
ATOM 2239 N N . LEU A 1 293 ? 4.938 -0.923 17.687 1.00 72.62 293 LEU A N 1
ATOM 2240 C CA . LEU A 1 293 ? 4.323 -1.021 19.005 1.00 72.62 293 LEU A CA 1
ATOM 2241 C C . LEU A 1 293 ? 5.316 -0.679 20.117 1.00 72.62 293 LEU A C 1
ATOM 2243 O O . LEU A 1 293 ? 5.006 -0.951 21.278 1.00 72.62 293 LEU A O 1
ATOM 2247 N N . ASP A 1 294 ? 6.477 -0.103 19.784 1.00 56.69 294 ASP A N 1
ATOM 2248 C CA . ASP A 1 294 ? 7.533 0.186 20.749 1.00 56.69 294 ASP A CA 1
ATOM 2249 C C . ASP A 1 294 ? 6.991 1.128 21.839 1.00 56.69 294 ASP A C 1
ATOM 2251 O O . ASP A 1 294 ? 6.655 2.289 21.608 1.00 56.69 294 ASP A O 1
ATOM 2255 N N . GLY A 1 295 ? 6.739 0.557 23.019 1.00 52.44 295 GLY A N 1
ATOM 2256 C CA . GLY A 1 295 ? 6.105 1.230 24.156 1.00 52.44 295 GLY A CA 1
ATOM 2257 C C . GLY A 1 295 ? 4.575 1.415 24.121 1.00 52.44 295 GLY A C 1
ATOM 2258 O O . GLY A 1 295 ? 4.029 1.906 25.108 1.00 52.44 295 GLY A O 1
ATOM 2259 N N . ARG A 1 296 ? 3.849 1.019 23.060 1.00 58.06 296 ARG A N 1
ATOM 2260 C CA . ARG A 1 296 ? 2.374 1.191 22.965 1.00 58.06 296 ARG A CA 1
ATOM 2261 C C . ARG A 1 296 ? 1.562 -0.030 23.387 1.00 58.06 296 ARG A C 1
ATOM 2263 O O . ARG A 1 296 ? 0.456 0.128 23.900 1.00 58.06 296 ARG A O 1
ATOM 2270 N N . ALA A 1 297 ? 2.100 -1.233 23.199 1.00 51.47 297 ALA A N 1
ATOM 2271 C CA . ALA A 1 297 ? 1.489 -2.469 23.679 1.00 51.47 297 ALA A CA 1
ATOM 2272 C C . ALA A 1 297 ? 2.329 -3.032 24.829 1.00 51.47 297 ALA A C 1
ATOM 2274 O O . ALA A 1 297 ? 3.430 -3.539 24.623 1.00 51.47 297 ALA A O 1
ATOM 2275 N N . ASN A 1 298 ? 1.816 -2.952 26.059 1.00 47.84 298 ASN A N 1
ATOM 2276 C CA . ASN A 1 298 ? 2.459 -3.623 27.182 1.00 47.84 298 ASN A CA 1
ATOM 2277 C C . ASN A 1 298 ? 2.122 -5.117 27.116 1.00 47.84 298 ASN A C 1
ATOM 2279 O O . ASN A 1 298 ? 1.049 -5.545 27.542 1.00 47.84 298 ASN A O 1
ATOM 2283 N N . VAL A 1 299 ? 3.060 -5.912 26.606 1.00 56.41 299 VAL A N 1
ATOM 2284 C CA . VAL A 1 299 ? 2.936 -7.376 26.508 1.00 56.41 299 VAL A CA 1
ATOM 2285 C C . VAL A 1 299 ? 2.736 -8.037 27.885 1.00 56.41 299 VAL A C 1
ATOM 2287 O O . VAL A 1 299 ? 2.224 -9.146 27.959 1.00 56.41 299 VAL A O 1
ATOM 2290 N N . ASN A 1 300 ? 3.051 -7.337 28.985 1.00 56.03 300 ASN A N 1
ATOM 2291 C CA . ASN A 1 300 ? 2.796 -7.794 30.357 1.00 56.03 300 ASN A CA 1
ATOM 2292 C C . ASN A 1 300 ? 1.401 -7.415 30.895 1.00 56.03 300 ASN A C 1
ATOM 2294 O O . ASN A 1 300 ? 1.005 -7.912 31.945 1.00 56.03 300 ASN A O 1
ATOM 2298 N N . ALA A 1 301 ? 0.664 -6.522 30.223 1.00 54.44 301 ALA A N 1
ATOM 2299 C CA . ALA A 1 301 ? -0.706 -6.150 30.597 1.00 54.44 301 ALA A CA 1
ATOM 2300 C C . ALA A 1 301 ? -1.763 -6.982 29.850 1.00 54.44 301 ALA A C 1
ATOM 2302 O O . ALA A 1 301 ? -2.878 -7.152 30.341 1.00 54.44 301 ALA A O 1
ATOM 2303 N N . HIS A 1 302 ? -1.405 -7.542 28.692 1.00 55.16 302 HIS A N 1
ATOM 2304 C CA . HIS A 1 302 ? -2.213 -8.521 27.969 1.00 55.16 302 HIS A CA 1
ATOM 2305 C C . HIS A 1 302 ? -1.857 -9.926 28.465 1.00 55.16 302 HIS A C 1
ATOM 2307 O O . HIS A 1 302 ? -1.139 -10.678 27.813 1.00 55.16 302 HIS A O 1
ATOM 2313 N N . GLY A 1 303 ? -2.310 -10.246 29.679 1.00 41.62 303 GLY A N 1
ATOM 2314 C CA . GLY A 1 303 ? -2.145 -11.573 30.258 1.00 41.62 303 GLY A CA 1
ATOM 2315 C C . GLY A 1 303 ? -2.758 -12.651 29.364 1.00 41.62 303 GLY A C 1
ATOM 2316 O O . GLY A 1 303 ? -3.881 -12.502 28.882 1.00 41.62 303 GLY A O 1
ATOM 2317 N N . ASN A 1 304 ? -2.007 -13.738 29.174 1.00 40.75 304 ASN A N 1
ATOM 2318 C CA . ASN A 1 304 ? -2.510 -15.011 28.670 1.00 40.75 304 ASN A CA 1
ATOM 2319 C C . ASN A 1 304 ? -3.832 -15.348 29.369 1.00 40.75 304 ASN A C 1
ATOM 2321 O O . ASN A 1 304 ? -3.853 -15.579 30.578 1.00 40.75 304 ASN A O 1
ATOM 2325 N N . VAL A 1 305 ? -4.922 -15.419 28.608 1.00 50.34 305 VAL A N 1
ATOM 2326 C CA . VAL A 1 305 ? -6.106 -16.164 29.034 1.00 50.34 305 VAL A CA 1
ATOM 2327 C C . VAL A 1 305 ? -5.823 -17.630 28.717 1.00 50.34 305 VAL A C 1
ATOM 2329 O O . VAL A 1 305 ? -6.239 -18.136 27.680 1.00 50.34 305 VAL A O 1
ATOM 2332 N N . HIS A 1 306 ? -5.041 -18.279 29.576 1.00 42.78 306 HIS A N 1
ATOM 2333 C CA . HIS A 1 306 ? -4.903 -19.731 29.641 1.00 42.78 306 HIS A CA 1
ATOM 2334 C C . HIS A 1 306 ? -4.719 -20.165 31.090 1.00 42.78 306 HIS A C 1
ATOM 2336 O O . HIS A 1 306 ? -3.861 -19.565 31.776 1.00 42.78 306 HIS A O 1
#

Secondary structure (DSSP, 8-state):
-----------SHHHHHHHHHHHHHHHHHHHHHHHHHHHHHHHHHHHHHHHHT--EETTEEHHHHHHHHHHHHHH---SSTTGGGBTTTT--HHHHHH---EEEETTEEEE----S--------GGGTT------B--SSS-EEEETTEEEEEETT--SPPPP---SS-S---SSSS--SSPEEPTTS-EEE-TT--GGG-B-TTSPBPSSTT--TTTTTS--SSSHHHHT-SSPPHHHH-TTSPPPPSS-SB---TT-SS--B--B-B-PPPEE-TTS-EE---B-------TTTS-TTTS----

Sequence (306 aa):
MRVLRIQCQATERRGVILLVVLAMLTLLTVIGVTFVLYADNAESTARISMESEKSVLAGYRTDELMAYAFGQLIYDVEDDDAGQRSGLRGHSLARDMYGYYYTGTPSAPTSGDNDRPFRGIGRLEAEKNIVNFTTFNTSSTPSIRDPERPGNRAAGSTTPNAYIGGFNPPYTSPDLNHVYLARSDDNGTVVEPSFTRFSAMTDAVGSPVGSLNAVPGFWTNPDTTGKLKTATIRPRPAEHNSQFPGPAASGDVRNLPWGTQNDSVWIDLGVPPKTAANGKRYKPLFAFLVQDLDGRANVNAHGNVH

pLDDT: mean 78.05, std 12.43, range [40.75, 97.44]